Protein AF-0000000065975936 (afdb_homodimer)

Sequence (216 aa):
DVQMIQSPSSLSASLGDIVTMTCQASQGTSINLNWFQQKPGKAPKLLIYGASILEDGVPSRFSGSRYGTDFTLTISSLEDEDMATYFCLQHSYLPYTFGGGTKLEIKRDVQMIQSPSSLSASLGDIVTMTCQASQGTSINLNWFQQKPGKAPKLLIYGASILEDGVPSRFSGSRYGTDFTLTISSLEDEDMATYFCLQHSYLPYTFGGGTKLEIKR

InterPro domains:
  IPR003599 Immunoglobulin domain subtype [SM00409] (8-107)
  IPR007110 Immunoglobulin-like domain [PS50835] (1-88)
  IPR013106 Immunoglobulin V-set domain [PF07686] (6-106)
  IPR013106 Immunoglobulin V-set domain [SM00406] (18-90)
  IPR013783 Immunoglobulin-like fold [G3DSA:2.60.40.10] (1-108)
  IPR036179 Immunoglobulin-like domain superfamily [SSF48726] (2-106)
  IPR050150 Immunoglobulin Variable Light Chain [PTHR23267] (2-91)

Structure (mmCIF, N/CA/C/O backbone):
data_AF-0000000065975936-model_v1
#
loop_
_entity.id
_entity.type
_entity.pdbx_description
1 polymer 'Immunoglobulin kappa variable 11-125'
#
loop_
_atom_site.group_PDB
_atom_site.id
_atom_site.type_symbol
_atom_site.label_atom_id
_atom_site.label_alt_id
_atom_site.label_comp_id
_atom_site.label_asym_id
_atom_site.label_entity_id
_atom_site.label_seq_id
_atom_site.pdbx_PDB_ins_code
_atom_site.Cartn_x
_atom_site.Cartn_y
_atom_site.Cartn_z
_atom_site.occupancy
_atom_site.B_iso_or_equiv
_atom_site.auth_seq_id
_atom_site.auth_comp_id
_atom_site.auth_asym_id
_atom_site.auth_atom_id
_atom_site.pdbx_PDB_model_num
ATOM 1 N N . ASP A 1 1 ? -17.719 5.477 -3.967 1 81.69 1 ASP A N 1
ATOM 2 C CA . ASP A 1 1 ? -16.391 4.902 -3.816 1 81.69 1 ASP A CA 1
ATOM 3 C C . ASP A 1 1 ? -16.359 3.447 -4.281 1 81.69 1 ASP A C 1
ATOM 5 O O . ASP A 1 1 ? -17.328 2.711 -4.086 1 81.69 1 ASP A O 1
ATOM 9 N N . VAL A 1 2 ? -15.414 3.115 -5.094 1 88.38 2 VAL A N 1
ATOM 10 C CA . VAL A 1 2 ? -15.242 1.712 -5.461 1 88.38 2 VAL A CA 1
ATOM 11 C C . VAL A 1 2 ? -14.805 0.91 -4.234 1 88.38 2 VAL A C 1
ATOM 13 O O . VAL A 1 2 ? -13.891 1.316 -3.514 1 88.38 2 VAL A O 1
ATOM 16 N N . GLN A 1 3 ? -15.5 -0.123 -3.984 1 92.88 3 GLN A N 1
ATOM 17 C CA . GLN A 1 3 ? -15.109 -1.036 -2.914 1 92.88 3 GLN A CA 1
ATOM 18 C C . GLN A 1 3 ? -14.359 -2.244 -3.467 1 92.88 3 GLN A C 1
ATOM 20 O O . GLN A 1 3 ? -14.719 -2.777 -4.52 1 92.88 3 GLN A O 1
ATOM 25 N N . MET A 1 4 ? -13.32 -2.564 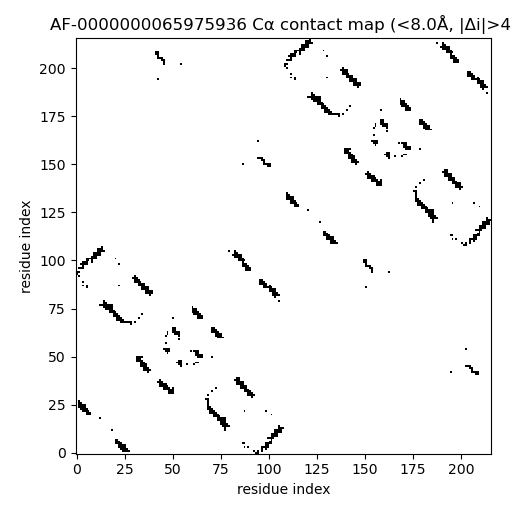-2.803 1 95.75 4 MET A N 1
ATOM 26 C CA . MET A 1 4 ? -12.539 -3.74 -3.166 1 95.75 4 MET A CA 1
ATOM 27 C C . MET A 1 4 ? -12.609 -4.805 -2.076 1 95.75 4 MET A C 1
ATOM 29 O O . MET A 1 4 ? -12.133 -4.594 -0.961 1 95.75 4 MET A O 1
ATOM 33 N N . ILE A 1 5 ? -13.188 -5.965 -2.391 1 97.25 5 ILE A N 1
ATOM 34 C CA . ILE A 1 5 ? -13.328 -7.031 -1.403 1 97.25 5 ILE A CA 1
ATOM 35 C C . ILE A 1 5 ? -12.336 -8.148 -1.709 1 97.25 5 ILE A C 1
ATOM 37 O O . ILE A 1 5 ? -12.422 -8.797 -2.758 1 97.25 5 ILE A O 1
ATOM 41 N N . GLN A 1 6 ? -11.445 -8.328 -0.787 1 98.25 6 GLN A N 1
ATOM 42 C CA . GLN A 1 6 ? -10.453 -9.383 -0.948 1 98.25 6 GLN A CA 1
ATOM 43 C C . GLN A 1 6 ? -10.836 -10.625 -0.149 1 98.25 6 GLN A C 1
ATOM 45 O O . GLN A 1 6 ? -11.305 -10.523 0.985 1 98.25 6 GLN A O 1
ATOM 50 N N . SER A 1 7 ? -10.539 -11.828 -0.786 1 98.25 7 SER A N 1
ATOM 51 C CA . SER A 1 7 ? -10.859 -13.094 -0.141 1 98.25 7 SER A CA 1
ATOM 52 C C . SER A 1 7 ? -9.852 -14.172 -0.511 1 98.25 7 SER A C 1
ATOM 54 O O . SER A 1 7 ? -9.375 -14.219 -1.646 1 98.25 7 SER A O 1
ATOM 56 N N . PRO A 1 8 ? -9.586 -15.055 0.49 1 98.5 8 PRO A N 1
ATOM 57 C CA . PRO A 1 8 ? -9.945 -14.914 1.902 1 98.5 8 PRO A CA 1
ATOM 58 C C . PRO A 1 8 ? -9.117 -13.859 2.625 1 98.5 8 PRO A C 1
ATOM 60 O O . PRO A 1 8 ? -8.195 -13.289 2.041 1 98.5 8 PRO A O 1
ATOM 63 N N . SER A 1 9 ? -9.5 -13.5 3.82 1 98.25 9 SER A N 1
ATOM 64 C CA . SER A 1 9 ? -8.719 -12.547 4.602 1 98.25 9 SER A CA 1
ATOM 65 C C . SER A 1 9 ? -7.414 -13.172 5.082 1 98.25 9 SER A C 1
ATOM 67 O O . SER A 1 9 ? -6.441 -12.461 5.348 1 98.25 9 SER A O 1
ATOM 69 N N . SER A 1 10 ? -7.461 -14.484 5.273 1 98.12 10 SER A N 1
ATOM 70 C CA . SER A 1 10 ? -6.27 -15.234 5.66 1 98.12 10 SER A CA 1
ATOM 71 C C . SER A 1 10 ? -6.293 -16.641 5.082 1 98.12 10 SER A C 1
ATOM 73 O O . SER A 1 10 ? -7.363 -17.219 4.871 1 98.12 10 SER A O 1
ATOM 75 N N . LEU A 1 11 ? -5.121 -17.125 4.785 1 97.19 11 LEU A N 1
ATOM 76 C CA . LEU A 1 11 ? -4.996 -18.484 4.238 1 97.19 11 LEU A CA 1
ATOM 77 C C . LEU A 1 11 ? -3.703 -19.141 4.703 1 97.19 11 LEU A C 1
ATOM 79 O O . LEU A 1 11 ? -2.691 -18.469 4.898 1 97.19 11 LEU A O 1
ATOM 83 N N . SER A 1 12 ? -3.721 -20.359 5.008 1 97.81 12 SER A N 1
ATOM 84 C CA . SER A 1 12 ? -2.572 -21.203 5.332 1 97.81 12 SER A CA 1
ATOM 85 C C . SER A 1 12 ? -2.402 -22.328 4.309 1 97.81 12 SER A C 1
ATOM 87 O O . SER A 1 12 ? -3.377 -22.984 3.928 1 97.81 12 SER A O 1
ATOM 89 N N . ALA A 1 13 ? -1.242 -22.5 3.779 1 98.12 13 ALA A N 1
ATOM 90 C CA . ALA A 1 13 ? -0.965 -23.5 2.756 1 98.12 13 ALA A CA 1
ATOM 91 C C . ALA A 1 13 ? 0.413 -24.125 2.961 1 98.12 13 ALA A C 1
ATOM 93 O O . ALA A 1 13 ? 1.249 -23.578 3.682 1 98.12 13 ALA A O 1
ATOM 94 N N . SER A 1 14 ? 0.668 -25.25 2.326 1 98.19 14 SER A N 1
ATOM 95 C CA . SER A 1 14 ? 1.947 -25.953 2.418 1 98.19 14 SER A CA 1
ATOM 96 C C . SER A 1 14 ? 2.875 -25.562 1.271 1 98.19 14 SER A C 1
ATOM 98 O O . SER A 1 14 ? 2.412 -25.156 0.2 1 98.19 14 SER A O 1
ATOM 100 N N . LEU A 1 15 ? 4.16 -25.703 1.57 1 97.75 15 LEU A N 1
ATOM 101 C CA . LEU A 1 15 ? 5.137 -25.438 0.521 1 97.75 15 LEU A CA 1
ATOM 102 C C . LEU A 1 15 ? 4.848 -26.281 -0.719 1 97.75 15 LEU A C 1
ATOM 104 O O . LEU A 1 15 ? 4.512 -27.469 -0.61 1 97.75 15 LEU A O 1
ATOM 108 N N . GLY A 1 16 ? 4.898 -25.641 -1.848 1 98.25 16 GLY A N 1
ATOM 109 C CA . GLY A 1 16 ? 4.664 -26.328 -3.104 1 98.25 16 GLY A CA 1
ATOM 110 C C . GLY A 1 16 ? 3.221 -26.266 -3.564 1 98.25 16 GLY A C 1
ATOM 111 O O . GLY A 1 16 ? 2.918 -26.562 -4.723 1 98.25 16 GLY A O 1
ATOM 112 N N . ASP A 1 17 ? 2.352 -25.812 -2.717 1 98.44 17 ASP A N 1
ATOM 113 C CA . ASP A 1 17 ? 0.933 -25.719 -3.049 1 98.44 17 ASP A CA 1
ATOM 114 C C . ASP A 1 17 ? 0.67 -24.578 -4.023 1 98.44 17 ASP A C 1
ATOM 116 O O . ASP A 1 17 ? 1.458 -23.625 -4.102 1 98.44 17 ASP A O 1
ATOM 120 N N . ILE A 1 18 ? -0.385 -24.688 -4.785 1 98.62 18 ILE A N 1
ATOM 121 C CA . ILE A 1 18 ? -0.939 -23.562 -5.531 1 98.62 18 ILE A CA 1
ATOM 122 C C . ILE A 1 18 ? -1.857 -22.75 -4.625 1 98.62 18 ILE A C 1
ATOM 124 O O . ILE A 1 18 ? -2.76 -23.297 -3.99 1 98.62 18 ILE A O 1
ATOM 128 N N . VAL A 1 19 ? -1.598 -21.531 -4.555 1 98.56 19 VAL A N 1
ATOM 129 C CA . VAL A 1 19 ? -2.383 -20.625 -3.715 1 98.56 19 VAL A CA 1
ATOM 130 C C . VAL A 1 19 ? -3.061 -19.562 -4.582 1 98.56 19 VAL A C 1
ATOM 132 O O . VAL A 1 19 ? -2.441 -19.016 -5.496 1 98.56 19 VAL A O 1
ATOM 135 N N . THR A 1 20 ? -4.336 -19.328 -4.363 1 98.75 20 THR A N 1
ATOM 136 C CA . THR A 1 20 ? -5.078 -18.297 -5.082 1 98.75 20 THR A CA 1
ATOM 137 C C . THR A 1 20 ? -5.789 -17.359 -4.109 1 98.75 20 THR A C 1
ATOM 139 O O . THR A 1 20 ? -6.203 -17.781 -3.027 1 98.75 20 THR A O 1
ATOM 142 N N . MET A 1 21 ? -5.895 -16.156 -4.426 1 98.75 21 MET A N 1
ATOM 143 C CA . MET A 1 21 ? -6.688 -15.141 -3.727 1 98.75 21 MET A CA 1
ATOM 144 C C . MET A 1 21 ? -7.344 -14.18 -4.719 1 98.75 21 MET A C 1
ATOM 146 O O . MET A 1 21 ? -6.84 -13.992 -5.828 1 98.75 21 MET A O 1
ATOM 150 N N . THR A 1 22 ? -8.422 -13.617 -4.332 1 98.19 22 THR A N 1
ATOM 151 C CA . THR A 1 22 ? -9.203 -12.828 -5.273 1 98.19 22 THR A CA 1
ATOM 152 C C . THR A 1 22 ? -9.492 -11.445 -4.711 1 98.19 22 THR A C 1
ATOM 154 O O . THR A 1 22 ? -9.422 -11.234 -3.5 1 98.19 22 THR A O 1
ATOM 157 N N . CYS A 1 23 ? -9.711 -10.5 -5.5 1 97.69 23 CYS A N 1
ATOM 158 C CA . CYS A 1 23 ? -10.172 -9.141 -5.246 1 97.69 23 CYS A CA 1
ATOM 159 C C . CYS A 1 23 ? -11.336 -8.781 -6.156 1 97.69 23 CYS A C 1
ATOM 161 O O . CYS A 1 23 ? -11.219 -8.859 -7.383 1 97.69 23 CYS A O 1
ATOM 163 N N . GLN A 1 24 ? -12.492 -8.438 -5.625 1 95.81 24 GLN A N 1
ATOM 164 C CA . GLN A 1 24 ? -13.688 -8.094 -6.383 1 95.81 24 GLN A CA 1
ATOM 165 C C . GLN A 1 24 ? -14.016 -6.609 -6.234 1 95.81 24 GLN A C 1
ATOM 167 O O . GLN A 1 24 ? -14.102 -6.094 -5.117 1 95.81 24 GLN A O 1
ATOM 172 N N . ALA A 1 25 ? -14.117 -6 -7.281 1 94.38 25 ALA A N 1
ATOM 173 C CA . ALA A 1 25 ? -14.516 -4.594 -7.273 1 94.38 25 ALA A CA 1
ATOM 174 C C . ALA A 1 25 ? -16.031 -4.457 -7.289 1 94.38 25 ALA A C 1
ATOM 176 O O . ALA A 1 25 ? -16.734 -5.223 -7.965 1 94.38 25 ALA A O 1
ATOM 177 N N . SER A 1 26 ? -16.578 -3.463 -6.57 1 91.94 26 SER A N 1
ATOM 178 C CA . SER A 1 26 ? -18.016 -3.242 -6.516 1 91.94 26 SER A CA 1
ATOM 179 C C . SER A 1 26 ? -18.547 -2.732 -7.848 1 91.94 26 SER A C 1
ATOM 181 O O . SER A 1 26 ? -19.734 -2.861 -8.141 1 91.94 26 SER A O 1
ATOM 183 N N . GLN A 1 27 ? -17.766 -2.061 -8.523 1 81.38 27 GLN A N 1
ATOM 184 C CA . GLN A 1 27 ? -18.156 -1.563 -9.844 1 81.38 27 GLN A CA 1
ATOM 185 C C . GLN A 1 27 ? -16.938 -1.341 -10.734 1 81.38 27 GLN A C 1
ATOM 187 O O . GLN A 1 27 ? -15.797 -1.408 -10.273 1 81.38 27 GLN A O 1
ATOM 192 N N . GLY A 1 28 ? -17.266 -1.158 -11.953 1 65.06 28 GLY A N 1
ATOM 193 C CA . GLY A 1 28 ? -16.266 -0.658 -12.891 1 65.06 28 GLY A CA 1
ATOM 194 C C . GLY A 1 28 ? -15.57 -1.76 -13.664 1 65.06 28 GLY A C 1
ATOM 195 O O . GLY A 1 28 ? -14.836 -2.561 -13.086 1 65.06 28 GLY A O 1
ATOM 196 N N . THR A 1 29 ? -15.836 -1.952 -14.969 1 62.53 29 THR A N 1
ATOM 197 C CA . THR A 1 29 ? -15.195 -2.904 -15.867 1 62.53 29 THR A CA 1
ATOM 198 C C . THR A 1 29 ? -13.828 -2.396 -16.312 1 62.53 29 THR A C 1
ATOM 200 O O . THR A 1 29 ? -13.047 -3.137 -16.906 1 62.53 29 THR A O 1
ATOM 203 N N . SER A 1 30 ? -13.516 -1.21 -15.945 1 73.81 30 SER A N 1
ATOM 204 C CA . SER A 1 30 ? -12.273 -0.676 -16.5 1 73.81 30 SER A CA 1
ATOM 205 C C . SER A 1 30 ? -11.227 -0.461 -15.422 1 73.81 30 SER A C 1
ATOM 207 O O . SER A 1 30 ? -10.297 0.336 -15.594 1 73.81 30 SER A O 1
ATOM 209 N N . ILE A 1 31 ? -11.336 -1.187 -14.492 1 79.12 31 ILE A N 1
ATOM 210 C CA . ILE A 1 31 ? -10.422 -0.986 -13.367 1 79.12 31 ILE A CA 1
ATOM 211 C C . ILE A 1 31 ? -9.07 -1.609 -13.688 1 79.12 31 ILE A C 1
ATOM 213 O O . ILE A 1 31 ? -9 -2.738 -14.18 1 79.12 31 ILE A O 1
ATOM 217 N N . ASN A 1 32 ? -8.102 -0.68 -13.531 1 85.69 32 ASN A N 1
ATOM 218 C CA . ASN A 1 32 ? -6.727 -1.155 -13.461 1 85.69 32 ASN A CA 1
ATOM 219 C C . ASN A 1 32 ? -6.344 -1.55 -12.039 1 85.69 32 ASN A C 1
ATOM 221 O O . ASN A 1 32 ? -6.691 -0.857 -11.078 1 85.69 32 ASN A O 1
ATOM 225 N N . LEU A 1 33 ? -5.812 -2.801 -11.992 1 94.19 33 LEU A N 1
ATOM 226 C CA . LEU A 1 33 ? -5.535 -3.311 -10.648 1 94.19 33 LEU A CA 1
ATOM 227 C C . LEU A 1 33 ? -4.082 -3.754 -10.523 1 94.19 33 LEU A C 1
ATOM 229 O O . LEU A 1 33 ? -3.533 -4.363 -11.445 1 94.19 33 LEU A O 1
ATOM 233 N N . ASN A 1 34 ? -3.484 -3.441 -9.414 1 97.75 34 ASN A N 1
ATOM 234 C CA . ASN A 1 34 ? -2.152 -3.9 -9.039 1 97.75 34 ASN A CA 1
ATOM 235 C C . ASN A 1 34 ? -2.195 -4.809 -7.812 1 97.75 34 ASN A C 1
ATOM 237 O O . ASN A 1 34 ? -3.033 -4.625 -6.926 1 97.75 34 ASN A O 1
ATOM 241 N N . TRP A 1 35 ? -1.359 -5.801 -7.824 1 98.88 35 TRP A N 1
ATOM 242 C CA . TRP A 1 35 ? -1.135 -6.621 -6.641 1 98.88 35 TRP A CA 1
ATOM 243 C C . TRP A 1 35 ? 0.195 -6.27 -5.98 1 98.88 35 TRP A C 1
ATOM 245 O O . TRP A 1 35 ? 1.214 -6.129 -6.66 1 98.88 35 TRP A O 1
ATOM 255 N N . PHE A 1 36 ? 0.193 -6.105 -4.672 1 98.88 36 PHE A N 1
ATOM 256 C CA . PHE A 1 36 ? 1.373 -5.824 -3.865 1 98.88 36 PHE A CA 1
ATOM 257 C C . PHE A 1 36 ? 1.575 -6.902 -2.807 1 98.88 36 PHE A C 1
ATOM 259 O O . PHE A 1 36 ? 0.607 -7.488 -2.32 1 98.88 36 PHE A O 1
ATOM 266 N N . GLN A 1 37 ? 2.766 -7.164 -2.52 1 98.94 37 GLN A N 1
ATOM 267 C CA . GLN A 1 37 ? 3.188 -8.016 -1.415 1 98.94 37 GLN A CA 1
ATOM 268 C C . GLN A 1 37 ? 3.805 -7.199 -0.287 1 98.94 37 GLN A C 1
ATOM 270 O O . GLN A 1 37 ? 4.695 -6.379 -0.523 1 98.94 37 GLN A O 1
ATOM 275 N N . GLN A 1 38 ? 3.301 -7.355 0.91 1 98.81 38 GLN A N 1
ATOM 276 C CA . GLN A 1 38 ? 3.871 -6.633 2.043 1 98.81 38 GLN A CA 1
ATOM 277 C C . GLN A 1 38 ? 4.32 -7.598 3.139 1 98.81 38 GLN A C 1
ATOM 279 O O . GLN A 1 38 ? 3.488 -8.25 3.775 1 98.81 38 GLN A O 1
ATOM 284 N N . LYS A 1 39 ? 5.562 -7.684 3.328 1 97.88 39 LYS A N 1
ATOM 285 C CA . LYS A 1 39 ? 6.117 -8.445 4.445 1 97.88 39 LYS A CA 1
ATOM 286 C C . LYS A 1 39 ? 6.086 -7.625 5.734 1 97.88 39 LYS A C 1
ATOM 288 O O . LYS A 1 39 ? 6.066 -6.395 5.691 1 97.88 39 LYS A O 1
ATOM 293 N N . PRO A 1 40 ? 6.02 -8.344 6.875 1 95.12 40 PRO A N 1
ATOM 294 C CA . PRO A 1 40 ? 5.945 -7.617 8.148 1 95.12 40 PRO A CA 1
ATOM 295 C C . PRO A 1 40 ? 7.043 -6.562 8.289 1 95.12 40 PRO A C 1
ATOM 297 O O . PRO A 1 40 ? 8.227 -6.871 8.117 1 95.12 40 PRO A O 1
ATOM 300 N N . GLY A 1 41 ? 6.566 -5.301 8.539 1 93.12 41 GLY A N 1
ATOM 301 C CA . GLY A 1 41 ? 7.508 -4.23 8.82 1 93.12 41 GLY A CA 1
ATOM 302 C C . GLY A 1 41 ? 8.125 -3.635 7.566 1 93.12 41 GLY A C 1
ATOM 303 O O . GLY A 1 41 ? 9.055 -2.824 7.652 1 93.12 41 GLY A O 1
ATOM 304 N N . LYS A 1 42 ? 7.699 -4.035 6.406 1 97.06 42 LYS A N 1
ATOM 305 C CA . LYS A 1 42 ? 8.266 -3.568 5.148 1 97.06 42 LYS A CA 1
ATOM 306 C C . LYS A 1 42 ? 7.223 -2.842 4.309 1 97.06 42 LYS A C 1
ATOM 308 O O . LYS A 1 42 ? 6.02 -2.971 4.555 1 97.06 42 LYS A O 1
ATOM 313 N N . ALA A 1 43 ? 7.703 -2.061 3.445 1 97.88 43 ALA A N 1
ATOM 314 C CA . ALA A 1 43 ? 6.816 -1.419 2.482 1 97.88 43 ALA A CA 1
ATOM 315 C C . ALA A 1 43 ? 6.254 -2.436 1.491 1 97.88 43 ALA A C 1
ATOM 317 O O . ALA A 1 43 ? 6.887 -3.459 1.219 1 97.88 43 ALA A 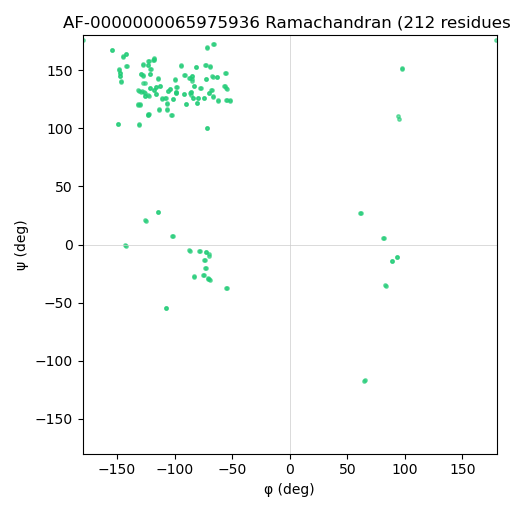O 1
ATOM 318 N N . PRO A 1 44 ? 5.086 -2.178 0.937 1 98.5 44 PRO A N 1
ATOM 319 C CA . PRO A 1 44 ? 4.57 -3.057 -0.115 1 98.5 44 PRO A CA 1
ATOM 320 C C . PRO A 1 44 ? 5.449 -3.061 -1.364 1 98.5 44 PRO A C 1
ATOM 322 O O . PRO A 1 44 ? 6.004 -2.023 -1.737 1 98.5 44 PRO A O 1
ATOM 325 N N . LYS A 1 45 ? 5.539 -4.215 -1.985 1 98.31 45 LYS A N 1
ATOM 326 C CA . LYS A 1 45 ? 6.266 -4.398 -3.238 1 98.31 45 LYS A CA 1
ATOM 327 C C . LYS A 1 45 ? 5.324 -4.812 -4.363 1 98.31 45 LYS A C 1
ATOM 329 O O . LYS A 1 45 ? 4.496 -5.707 -4.188 1 98.31 45 LYS A O 1
ATOM 334 N N . LEU A 1 46 ? 5.527 -4.172 -5.516 1 98.56 46 LEU A N 1
ATOM 335 C CA . LEU A 1 46 ? 4.672 -4.465 -6.66 1 98.56 46 LEU A CA 1
ATOM 336 C C . LEU A 1 46 ? 4.957 -5.859 -7.207 1 98.56 46 LEU A C 1
ATOM 338 O O . LEU A 1 46 ? 6.117 -6.211 -7.449 1 98.56 46 LEU A O 1
ATOM 342 N N . LEU A 1 47 ? 3.896 -6.68 -7.414 1 98.81 47 LEU A N 1
ATOM 343 C CA . LEU A 1 47 ? 4.02 -8 -8.031 1 98.81 47 LEU A CA 1
ATOM 344 C C . LEU A 1 47 ? 3.449 -7.992 -9.445 1 98.81 47 LEU A C 1
ATOM 346 O O . LEU A 1 47 ? 4.125 -8.398 -10.391 1 98.81 47 LEU A O 1
ATOM 350 N N . ILE A 1 48 ? 2.188 -7.559 -9.578 1 98.62 48 ILE A N 1
ATOM 351 C CA . ILE A 1 48 ? 1.397 -7.574 -10.805 1 98.62 48 ILE A CA 1
ATOM 352 C C . ILE A 1 48 ? 0.799 -6.191 -11.055 1 98.62 48 ILE A C 1
ATOM 354 O O . ILE A 1 48 ? 0.274 -5.562 -10.133 1 98.62 48 ILE A O 1
ATOM 358 N N . TYR A 1 49 ? 0.9 -5.641 -12.195 1 97.44 49 TYR A N 1
ATOM 359 C CA . TYR A 1 49 ? 0.21 -4.41 -12.57 1 97.44 49 TYR A CA 1
ATOM 360 C C . TYR A 1 49 ? -0.666 -4.629 -13.797 1 97.44 49 TYR A C 1
ATOM 362 O O . TYR A 1 49 ? -0.513 -5.629 -14.508 1 97.44 49 TYR A O 1
ATOM 370 N N . GLY A 1 50 ? -1.639 -3.766 -13.938 1 95.31 50 GLY A N 1
ATOM 371 C CA . GLY A 1 50 ? -2.545 -3.932 -15.062 1 95.31 50 GLY A CA 1
ATOM 372 C C . GLY A 1 50 ? -3.301 -5.246 -15.031 1 95.31 50 GLY A C 1
ATOM 373 O O . GLY A 1 50 ? -3.494 -5.883 -16.062 1 95.31 50 GLY A O 1
ATOM 374 N N . ALA A 1 51 ? -3.504 -5.766 -13.914 1 95.06 51 ALA A N 1
ATOM 375 C CA . ALA A 1 51 ? -4.297 -6.965 -13.648 1 95.06 51 ALA A CA 1
ATOM 376 C C . ALA A 1 51 ? -3.477 -8.227 -13.891 1 95.06 51 ALA A C 1
ATOM 378 O O . ALA A 1 51 ? -3.598 -9.203 -13.148 1 95.06 51 ALA A O 1
ATOM 379 N N . SER A 1 52 ? -2.594 -8.141 -14.906 1 97.31 52 SER A N 1
ATOM 380 C CA . SER A 1 52 ? -2.059 -9.445 -15.266 1 97.31 52 SER A CA 1
ATOM 381 C C . SER A 1 52 ? -0.584 -9.352 -15.648 1 97.31 52 SER A C 1
ATOM 383 O O . SER A 1 52 ? 0.037 -10.359 -15.984 1 97.31 52 SER A O 1
ATOM 385 N N . ILE A 1 53 ? 0.005 -8.234 -15.633 1 98.12 53 ILE A N 1
ATOM 386 C CA . ILE A 1 53 ? 1.384 -8.086 -16.078 1 98.12 53 ILE A CA 1
ATOM 387 C C . ILE A 1 53 ? 2.338 -8.289 -14.906 1 98.12 53 ILE A C 1
ATOM 389 O O . ILE A 1 53 ? 2.271 -7.551 -13.922 1 98.12 53 ILE A O 1
ATOM 393 N N . LEU A 1 54 ? 3.188 -9.25 -15.055 1 98.69 54 LEU A N 1
ATOM 394 C CA . LEU A 1 54 ? 4.172 -9.555 -14.016 1 98.69 54 LEU A CA 1
ATOM 395 C C . LEU A 1 54 ? 5.281 -8.508 -13.992 1 98.69 54 LEU A C 1
ATOM 397 O O . LEU A 1 54 ? 5.898 -8.227 -15.023 1 98.69 54 LEU A O 1
ATOM 401 N N . GLU A 1 55 ? 5.52 -7.918 -12.82 1 98.25 55 GLU A N 1
ATOM 402 C CA . GLU A 1 55 ? 6.582 -6.926 -12.688 1 98.25 55 GLU A CA 1
ATOM 403 C C . GLU A 1 55 ? 7.957 -7.566 -12.859 1 98.25 55 GLU A C 1
ATOM 405 O O . GLU A 1 55 ? 8.18 -8.695 -12.406 1 98.25 55 GLU A O 1
ATOM 410 N N . ASP A 1 56 ? 8.875 -6.836 -13.461 1 97.5 56 ASP A N 1
ATOM 411 C CA . ASP A 1 56 ? 10.227 -7.348 -13.664 1 97.5 56 ASP A CA 1
ATOM 412 C C . ASP A 1 56 ? 10.867 -7.746 -12.336 1 97.5 56 ASP A C 1
ATOM 414 O O . ASP A 1 56 ? 10.766 -7.02 -11.344 1 97.5 56 ASP A O 1
ATOM 418 N N . GLY A 1 57 ? 11.523 -8.898 -12.359 1 97.25 57 GLY A N 1
ATOM 419 C CA . GLY A 1 57 ? 12.242 -9.367 -11.188 1 97.25 57 GLY A CA 1
ATOM 420 C C . GLY A 1 57 ? 11.391 -10.203 -10.25 1 97.25 57 GLY A C 1
ATOM 421 O O . GLY A 1 57 ? 11.906 -10.867 -9.352 1 97.25 57 GLY A O 1
ATOM 422 N N . VAL A 1 58 ? 10.094 -10.195 -10.406 1 98.56 58 VAL A N 1
ATOM 423 C CA . VAL A 1 58 ? 9.195 -11.031 -9.617 1 98.56 58 VAL A CA 1
ATOM 424 C C . VAL A 1 58 ? 9.227 -12.461 -10.148 1 98.56 58 VAL A C 1
ATOM 426 O O . VAL A 1 58 ? 9.195 -12.68 -11.359 1 98.56 58 VAL A O 1
ATOM 429 N N . PRO A 1 59 ? 9.312 -13.398 -9.227 1 98.75 59 PRO A N 1
ATOM 430 C CA . PRO A 1 59 ? 9.367 -14.781 -9.688 1 98.75 59 PRO A CA 1
ATOM 431 C C . PRO A 1 59 ? 8.18 -15.148 -10.578 1 98.75 59 PRO A C 1
ATOM 433 O O . PRO A 1 59 ? 7.055 -14.695 -10.336 1 98.75 59 PRO A O 1
ATOM 436 N N . SER A 1 60 ? 8.398 -16.062 -11.562 1 98.56 60 SER A N 1
ATOM 437 C CA . SER A 1 60 ? 7.41 -16.438 -12.562 1 98.56 60 SER A CA 1
ATOM 438 C C . SER A 1 60 ? 6.277 -17.25 -11.945 1 98.56 60 SER A C 1
ATOM 440 O O . SER A 1 60 ? 5.246 -17.469 -12.578 1 98.56 60 SER A O 1
ATOM 442 N N . ARG A 1 61 ? 6.438 -17.641 -10.727 1 98.69 61 ARG A N 1
ATOM 443 C CA . ARG A 1 61 ? 5.363 -18.406 -10.094 1 98.69 61 ARG A CA 1
ATOM 444 C C . ARG A 1 61 ? 4.176 -17.5 -9.766 1 98.69 61 ARG A C 1
ATOM 446 O O . ARG A 1 61 ? 3.078 -17.984 -9.484 1 98.69 61 ARG A O 1
ATOM 453 N N . PHE A 1 62 ? 4.375 -16.234 -9.695 1 98.94 62 PHE A N 1
ATOM 454 C CA . PHE A 1 62 ? 3.273 -15.305 -9.5 1 98.94 62 PHE A CA 1
ATOM 455 C C . PHE A 1 62 ? 2.59 -14.984 -10.828 1 98.94 62 PHE A C 1
ATOM 457 O O . PHE A 1 62 ? 3.26 -14.75 -11.836 1 98.94 62 PHE A O 1
ATOM 464 N N . SER A 1 63 ? 1.259 -14.969 -10.82 1 98.94 63 SER A N 1
ATOM 465 C CA . SER A 1 63 ? 0.488 -14.539 -11.992 1 98.94 63 SER A CA 1
ATOM 466 C C . SER A 1 63 ? -0.819 -13.875 -11.57 1 98.94 63 SER A C 1
ATOM 468 O O . SER A 1 63 ? -1.336 -14.133 -10.484 1 98.94 63 SER A O 1
ATOM 470 N N . GLY A 1 64 ? -1.331 -12.953 -12.359 1 98.44 64 GLY A N 1
ATOM 471 C CA . GLY A 1 64 ? -2.611 -12.289 -12.164 1 98.44 64 GLY A CA 1
ATOM 472 C C . GLY A 1 64 ? -3.564 -12.477 -13.328 1 98.44 64 GLY A C 1
ATOM 473 O O . GLY A 1 64 ? -3.133 -12.672 -14.469 1 98.44 64 GLY A O 1
ATOM 474 N N . SER A 1 65 ? -4.82 -12.461 -13.031 1 97.38 65 SER A N 1
ATOM 475 C CA . SER A 1 65 ? -5.844 -12.523 -14.07 1 97.38 65 SER A CA 1
ATOM 476 C C . SER A 1 65 ? -7.059 -11.68 -13.695 1 97.38 65 SER A C 1
ATOM 478 O O . SER A 1 65 ? -7.195 -11.25 -12.555 1 97.38 65 SER A O 1
ATOM 480 N N . ARG A 1 66 ? -7.867 -11.375 -14.75 1 94.38 66 ARG A N 1
ATOM 481 C CA . ARG A 1 66 ? -9.117 -10.641 -14.57 1 94.38 66 ARG A CA 1
ATOM 482 C C . ARG A 1 66 ? -10.266 -11.336 -15.289 1 94.38 66 ARG A C 1
ATOM 484 O O . ARG A 1 66 ? -10.109 -11.781 -16.422 1 94.38 66 ARG A O 1
ATOM 491 N N . TYR A 1 67 ? -11.352 -11.5 -14.625 1 93.56 67 TYR A N 1
ATOM 492 C CA . TYR A 1 67 ? -12.633 -11.875 -15.195 1 93.56 67 TYR A CA 1
ATOM 493 C C . TYR A 1 67 ? -13.742 -10.961 -14.695 1 93.56 67 TYR A C 1
ATOM 495 O O . TYR A 1 67 ? -14.188 -11.086 -13.547 1 93.56 67 TYR A O 1
ATOM 503 N N . GLY A 1 68 ? -14.164 -10.008 -15.602 1 90.44 68 GLY A N 1
ATOM 504 C CA . GLY A 1 68 ? -15.109 -9.008 -15.141 1 90.44 68 GLY A CA 1
ATOM 505 C C . GLY A 1 68 ? -14.539 -8.094 -14.07 1 90.44 68 GLY A C 1
ATOM 506 O O . GLY A 1 68 ? -13.547 -7.402 -14.297 1 90.44 68 GLY A O 1
ATOM 507 N N . THR A 1 69 ? -15.219 -8.219 -12.891 1 92.62 69 THR A N 1
ATOM 508 C CA . THR A 1 69 ? -14.781 -7.375 -11.781 1 92.62 69 THR A CA 1
ATOM 509 C C . THR A 1 69 ? -13.938 -8.18 -10.797 1 92.62 69 THR A C 1
ATOM 511 O O . THR A 1 69 ? -13.609 -7.688 -9.711 1 92.62 69 THR A O 1
ATOM 514 N N . ASP A 1 70 ? -13.625 -9.453 -11.211 1 94.12 70 ASP A N 1
ATOM 515 C CA . ASP A 1 70 ? -12.852 -10.328 -10.336 1 94.12 70 ASP A CA 1
ATOM 516 C C . ASP A 1 70 ? -11.391 -10.383 -10.766 1 94.12 70 ASP A C 1
ATOM 518 O O . ASP A 1 70 ? -11.086 -10.703 -11.922 1 94.12 70 ASP A O 1
ATOM 522 N N . PHE A 1 71 ? -10.586 -10.094 -9.891 1 96.88 71 PHE A N 1
ATOM 523 C CA . PHE A 1 71 ? -9.148 -10.195 -10.094 1 96.88 71 PHE A CA 1
ATOM 524 C C . PHE A 1 71 ? -8.555 -11.305 -9.227 1 96.88 71 PHE A C 1
ATOM 526 O O . PHE A 1 71 ? -8.93 -11.461 -8.062 1 96.88 71 PHE A O 1
ATOM 533 N N . THR A 1 72 ? -7.668 -12.094 -9.844 1 98.38 72 THR A N 1
ATOM 534 C CA . THR A 1 72 ? -7.105 -13.219 -9.109 1 98.38 72 THR A CA 1
ATOM 535 C C . THR A 1 72 ? -5.578 -13.172 -9.133 1 98.38 72 THR A C 1
ATOM 537 O O . THR A 1 72 ? -4.977 -12.922 -10.18 1 98.38 72 THR A O 1
ATOM 540 N N . L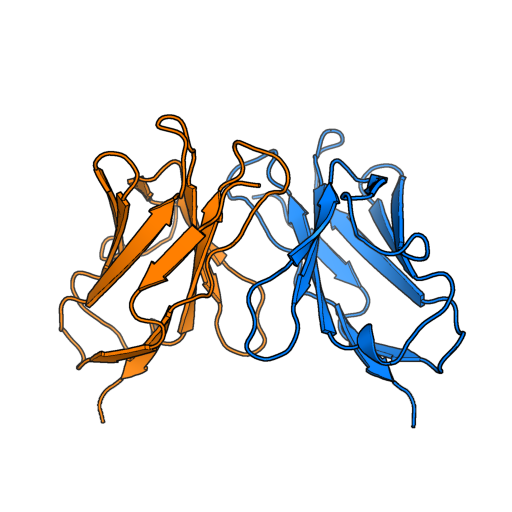EU A 1 73 ? -4.922 -13.305 -7.996 1 98.88 73 LEU A N 1
ATOM 541 C CA . LEU A 1 73 ? -3.496 -13.586 -7.867 1 98.88 73 LEU A CA 1
ATOM 542 C C . LEU A 1 73 ? -3.256 -15.07 -7.605 1 98.88 73 LEU A C 1
ATOM 544 O O . LEU A 1 73 ? -3.893 -15.656 -6.727 1 98.88 73 LEU A O 1
ATOM 548 N N . THR A 1 74 ? -2.398 -15.641 -8.336 1 98.94 74 THR A N 1
ATOM 549 C CA . THR A 1 74 ? -2.062 -17.047 -8.18 1 98.94 74 THR A CA 1
ATOM 550 C C . THR A 1 74 ? -0.568 -17.219 -7.918 1 98.94 74 THR A C 1
ATOM 552 O O . THR A 1 74 ? 0.26 -16.609 -8.594 1 98.94 74 THR A O 1
ATOM 555 N N . ILE A 1 75 ? -0.235 -17.922 -6.906 1 98.88 75 ILE A N 1
ATOM 556 C CA . ILE A 1 75 ? 1.109 -18.438 -6.684 1 98.88 75 ILE A CA 1
ATOM 557 C C . ILE A 1 75 ? 1.147 -19.922 -7.027 1 98.88 75 ILE A C 1
ATOM 559 O O . ILE A 1 75 ? 0.561 -20.75 -6.32 1 98.88 75 ILE A O 1
ATOM 563 N N . SER A 1 76 ? 1.828 -20.328 -8.086 1 98.88 76 SER A N 1
ATOM 564 C CA . SER A 1 76 ? 1.717 -21.672 -8.656 1 98.88 76 SER A CA 1
ATOM 565 C C . SER A 1 76 ? 2.443 -22.703 -7.793 1 98.88 76 SER A C 1
ATOM 567 O O . SER A 1 76 ? 2.139 -23.891 -7.852 1 98.88 76 SER A O 1
ATOM 569 N N . SER A 1 77 ? 3.453 -22.312 -7.031 1 98.69 77 SER A N 1
ATOM 570 C CA . SER A 1 77 ? 4.219 -23.141 -6.109 1 98.69 77 SER A CA 1
ATOM 571 C C . SER A 1 77 ? 4.734 -22.328 -4.926 1 98.69 77 SER A C 1
ATOM 573 O O . SER A 1 77 ? 5.75 -21.641 -5.039 1 98.69 77 SER A O 1
ATOM 575 N N . LEU A 1 78 ? 4.117 -22.469 -3.789 1 98.56 78 LEU A N 1
ATOM 576 C CA . LEU A 1 78 ? 4.379 -21.625 -2.625 1 98.56 78 LEU A CA 1
ATOM 577 C C . LEU A 1 78 ? 5.777 -21.891 -2.072 1 98.56 78 LEU A C 1
ATOM 579 O O . LEU A 1 78 ? 6.188 -23.031 -1.926 1 98.56 78 LEU A O 1
ATOM 583 N N . GLU A 1 79 ? 6.496 -20.812 -1.808 1 98.44 79 GLU A N 1
ATOM 584 C CA . GLU A 1 79 ? 7.805 -20.875 -1.158 1 98.44 79 GLU A CA 1
ATOM 585 C C . GLU A 1 79 ? 7.789 -20.141 0.18 1 98.44 79 GLU A C 1
ATOM 587 O O . GLU A 1 79 ? 6.895 -19.344 0.443 1 98.44 79 GLU A O 1
ATOM 592 N N . ASP A 1 80 ? 8.734 -20.453 1.033 1 97.31 80 ASP A N 1
ATOM 593 C CA . ASP A 1 80 ? 8.82 -19.875 2.367 1 97.31 80 ASP A CA 1
ATOM 594 C C . ASP A 1 80 ? 8.836 -18.344 2.299 1 97.31 80 ASP A C 1
ATOM 596 O O . ASP A 1 80 ? 8.227 -17.672 3.137 1 97.31 80 ASP A O 1
ATOM 600 N N . GLU A 1 81 ? 9.523 -17.781 1.27 1 97.81 81 GLU A N 1
ATOM 601 C CA . GLU A 1 81 ? 9.703 -16.328 1.165 1 97.81 81 GLU A CA 1
ATOM 602 C C . GLU A 1 81 ? 8.398 -15.648 0.765 1 97.81 81 GLU A C 1
ATOM 604 O O . GLU A 1 81 ? 8.32 -14.414 0.769 1 97.81 81 GLU A O 1
ATOM 609 N N . ASP A 1 82 ? 7.367 -16.438 0.457 1 98.44 82 ASP A N 1
ATOM 610 C CA . ASP A 1 82 ? 6.113 -15.867 -0.031 1 98.44 82 ASP A CA 1
ATOM 611 C C . ASP A 1 82 ? 5.195 -15.492 1.128 1 98.44 82 ASP A C 1
ATOM 613 O O . ASP A 1 82 ? 4.125 -14.914 0.917 1 98.44 82 ASP A O 1
ATOM 617 N N . MET A 1 83 ? 5.547 -15.789 2.416 1 98 83 MET A N 1
ATOM 618 C CA . MET A 1 83 ? 4.742 -15.367 3.559 1 98 83 MET A CA 1
ATOM 619 C C . MET A 1 83 ? 4.672 -13.844 3.637 1 98 83 MET A C 1
ATOM 621 O O . MET A 1 83 ? 5.703 -13.172 3.672 1 98 83 MET A O 1
ATOM 625 N N . ALA A 1 84 ? 3.494 -13.359 3.641 1 98.5 84 ALA A N 1
ATOM 626 C CA . ALA A 1 84 ? 3.24 -11.922 3.594 1 98.5 84 ALA A CA 1
ATOM 627 C C . ALA A 1 84 ? 1.743 -11.625 3.611 1 98.5 84 ALA A C 1
ATOM 629 O O . ALA A 1 84 ? 0.925 -12.547 3.699 1 98.5 84 ALA A O 1
ATOM 630 N N . THR A 1 85 ? 1.395 -10.398 3.658 1 98.81 85 THR A N 1
ATOM 631 C CA . THR A 1 85 ? 0.053 -9.938 3.314 1 98.81 85 THR A CA 1
ATOM 632 C C . THR A 1 85 ? 0.017 -9.398 1.889 1 98.81 85 THR A C 1
ATOM 634 O O . THR A 1 85 ? 0.926 -8.68 1.468 1 98.81 85 THR A O 1
ATOM 637 N N . TYR A 1 86 ? -0.926 -9.844 1.153 1 98.94 86 TYR A N 1
ATOM 638 C CA . TYR A 1 86 ? -1.091 -9.406 -0.228 1 98.94 86 TYR A CA 1
ATOM 639 C C . TYR A 1 86 ? -2.27 -8.445 -0.359 1 98.94 86 TYR A C 1
ATOM 641 O O . TYR A 1 86 ? -3.352 -8.711 0.171 1 98.94 86 TYR A O 1
ATOM 649 N N . PHE A 1 87 ? -2.076 -7.324 -1.03 1 98.88 87 PHE A N 1
ATOM 650 C CA . PHE A 1 87 ? -3.105 -6.309 -1.226 1 98.88 87 PHE A CA 1
ATOM 651 C C . PHE A 1 87 ? -3.355 -6.07 -2.709 1 98.88 87 PHE A C 1
ATOM 653 O O . PHE A 1 87 ? -2.414 -6.02 -3.504 1 98.88 87 PHE A O 1
ATOM 660 N N . CYS A 1 88 ? -4.57 -6 -3.111 1 98.38 88 CYS A N 1
ATOM 661 C CA . CYS A 1 88 ? -4.918 -5.43 -4.406 1 98.38 88 CYS A CA 1
ATOM 662 C C . CYS A 1 88 ? -5.203 -3.936 -4.285 1 98.38 88 CYS A C 1
ATOM 664 O O . CYS A 1 88 ? -5.621 -3.465 -3.225 1 98.38 88 CYS A O 1
ATOM 666 N N . LEU A 1 89 ? -4.875 -3.16 -5.281 1 97.25 89 LEU A N 1
ATOM 667 C CA . LEU A 1 89 ? -5.102 -1.72 -5.34 1 97.25 89 LEU A CA 1
ATOM 668 C C . LEU A 1 89 ? -5.738 -1.325 -6.668 1 97.25 89 LEU A C 1
ATOM 670 O O . LEU A 1 89 ? -5.203 -1.634 -7.734 1 97.25 89 LEU A O 1
ATOM 674 N N . GLN A 1 90 ? -6.945 -0.708 -6.645 1 95.62 90 GLN A N 1
ATOM 675 C CA . GLN A 1 90 ? -7.473 -0.042 -7.828 1 95.62 90 GLN A CA 1
ATOM 676 C C . GLN A 1 90 ? -7.082 1.433 -7.852 1 95.62 90 GLN A C 1
ATOM 678 O O . GLN A 1 90 ? -7.117 2.105 -6.82 1 95.62 90 GLN A O 1
ATOM 683 N N . HIS A 1 91 ? -6.555 1.848 -8.945 1 91.19 91 HIS A N 1
ATOM 684 C CA . HIS A 1 91 ? -6.141 3.242 -9.047 1 91.19 91 HIS A CA 1
ATOM 685 C C . HIS A 1 91 ? -6.77 3.92 -10.258 1 91.19 91 HIS A C 1
ATOM 687 O O . HIS A 1 91 ? -6.223 4.891 -10.781 1 91.19 91 HIS A O 1
ATOM 693 N N . SER A 1 92 ? -7.809 3.426 -10.773 1 90.62 92 SER A N 1
ATOM 694 C CA . SER A 1 92 ? -8.523 4.004 -11.906 1 90.62 92 SER A CA 1
ATOM 695 C C . SER A 1 92 ? -9.484 5.094 -11.453 1 90.62 92 SER A C 1
ATOM 697 O O . SER A 1 92 ? -9.789 6.016 -12.219 1 90.62 92 SER A O 1
ATOM 699 N N . TYR A 1 93 ? -9.969 4.969 -10.195 1 91.19 93 TYR A N 1
ATOM 700 C CA . TYR A 1 93 ? -10.93 5.914 -9.625 1 91.19 93 TYR A CA 1
ATOM 701 C C . TYR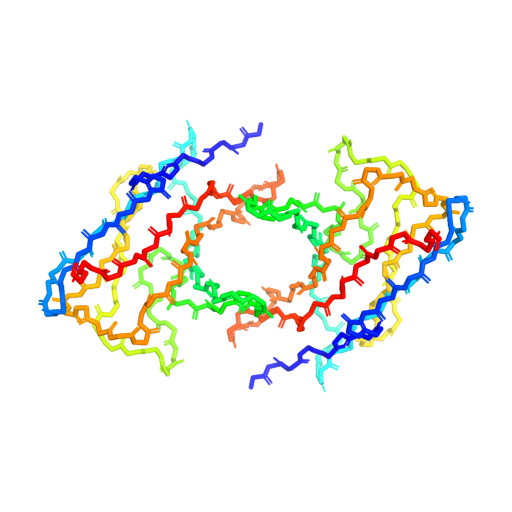 A 1 93 ? -10.453 6.414 -8.266 1 91.19 93 TYR A C 1
ATOM 703 O O . TYR A 1 93 ? -9.891 5.648 -7.477 1 91.19 93 TYR A O 1
ATOM 711 N N . LEU A 1 94 ? -10.773 7.629 -7.98 1 91.94 94 LEU A N 1
ATOM 712 C CA . LEU A 1 94 ? -10.523 8.156 -6.645 1 91.94 94 LEU A CA 1
ATOM 713 C C . LEU A 1 94 ? -11.664 7.809 -5.699 1 91.94 94 LEU A C 1
ATOM 715 O O . LEU A 1 94 ? -12.836 7.812 -6.098 1 91.94 94 LEU A O 1
ATOM 719 N N . PRO A 1 95 ? -11.438 7.508 -4.523 1 94.81 95 PRO A N 1
ATOM 720 C CA . PRO A 1 95 ? -10.086 7.312 -3.98 1 94.81 95 PRO A CA 1
ATOM 721 C C . PRO A 1 95 ? -9.445 6.016 -4.465 1 94.81 95 PRO A C 1
ATOM 723 O O . PRO A 1 95 ? -10.141 5.02 -4.688 1 94.81 95 PRO A O 1
ATOM 726 N N . TYR A 1 96 ? -8.148 6.078 -4.715 1 95.06 96 TYR A N 1
ATOM 727 C CA . TYR A 1 96 ? -7.426 4.82 -4.879 1 95.06 96 TYR A CA 1
ATOM 728 C C . TYR A 1 96 ? -7.641 3.91 -3.672 1 95.06 96 TYR A C 1
ATOM 730 O O . TYR A 1 96 ? -7.43 4.324 -2.529 1 95.06 96 TYR A O 1
ATOM 738 N N . THR A 1 97 ? -8.117 2.725 -3.959 1 95.81 97 THR A N 1
ATOM 739 C CA . THR A 1 97 ? -8.641 1.913 -2.863 1 95.81 97 THR A CA 1
ATOM 740 C C . THR A 1 97 ? -7.961 0.547 -2.834 1 95.81 97 THR A C 1
ATOM 742 O O . THR A 1 97 ? -7.898 -0.145 -3.854 1 95.81 97 THR A O 1
ATOM 745 N N . PHE A 1 98 ? -7.434 0.217 -1.625 1 97.69 98 PHE A N 1
ATOM 746 C CA . PHE A 1 98 ? -6.902 -1.117 -1.369 1 97.69 98 PHE A CA 1
ATOM 747 C C . PHE A 1 98 ? -8.016 -2.072 -0.956 1 97.69 98 PHE A C 1
ATOM 749 O O . PHE A 1 98 ? -8.969 -1.671 -0.28 1 97.69 98 PHE A O 1
ATOM 756 N N . GLY A 1 99 ? -7.855 -3.34 -1.388 1 97.94 99 GLY A N 1
ATOM 757 C CA . GLY A 1 99 ? -8.594 -4.379 -0.685 1 97.94 99 GLY A CA 1
ATOM 758 C C . GLY A 1 99 ? -8.133 -4.566 0.75 1 97.94 99 GLY A C 1
ATOM 759 O O . GLY A 1 99 ? -7.133 -3.982 1.169 1 97.94 99 GLY A O 1
ATOM 760 N N . GLY A 1 100 ? -8.859 -5.391 1.49 1 98.12 100 GLY A N 1
ATOM 761 C CA . GLY A 1 100 ? -8.578 -5.578 2.906 1 98.12 100 GLY A CA 1
ATOM 762 C C . GLY A 1 100 ? -7.34 -6.414 3.164 1 98.12 100 GLY A C 1
ATOM 763 O O . GLY A 1 100 ? -6.84 -6.461 4.289 1 98.12 100 GLY A O 1
ATOM 764 N N . GLY A 1 101 ? -6.816 -7.086 2.199 1 98.62 101 GLY A N 1
ATOM 765 C CA . GLY A 1 101 ? -5.613 -7.891 2.328 1 98.62 101 GLY A CA 1
ATOM 766 C C . GLY A 1 101 ? -5.898 -9.359 2.555 1 98.62 101 GLY A C 1
ATOM 767 O O . GLY A 1 101 ? -6.961 -9.719 3.068 1 98.62 101 GLY A O 1
ATOM 768 N N . THR A 1 102 ? -4.988 -10.219 2.121 1 98.75 102 THR A N 1
ATOM 769 C CA . THR A 1 102 ? -4.957 -11.648 2.406 1 98.75 102 THR A CA 1
ATOM 770 C C . THR A 1 102 ? -3.637 -12.039 3.066 1 98.75 102 THR A C 1
ATOM 772 O O . THR A 1 102 ? -2.576 -11.945 2.447 1 98.75 102 THR A O 1
ATOM 775 N N . LYS A 1 103 ? -3.686 -12.398 4.262 1 98.69 103 LYS A N 1
ATOM 776 C CA . LYS A 1 103 ? -2.496 -12.859 4.973 1 98.69 103 LYS A CA 1
ATOM 777 C C . LYS A 1 103 ? -2.184 -14.312 4.633 1 98.69 103 LYS A C 1
ATOM 779 O O . LYS A 1 103 ? -3.031 -15.195 4.801 1 98.69 103 LYS A O 1
ATOM 784 N N . LEU A 1 104 ? -1.024 -14.508 4.125 1 98.62 104 LEU A N 1
ATOM 785 C CA . LEU A 1 104 ? -0.593 -15.852 3.736 1 98.62 104 LEU A CA 1
ATOM 786 C C . LEU A 1 104 ? 0.432 -16.391 4.723 1 98.62 104 LEU A C 1
ATOM 788 O O . LEU A 1 104 ? 1.462 -15.766 4.973 1 98.62 104 LEU A O 1
ATOM 792 N N . GLU A 1 105 ? 0.138 -17.5 5.324 1 97.56 105 GLU A N 1
ATOM 793 C CA . GLU A 1 105 ? 1.042 -18.203 6.23 1 97.56 105 GLU A CA 1
ATOM 794 C C . GLU A 1 105 ? 1.295 -19.641 5.77 1 97.56 105 GLU A C 1
ATOM 796 O O . GLU A 1 105 ? 0.487 -20.203 5.035 1 97.56 105 GLU A O 1
ATOM 801 N N . ILE A 1 106 ? 2.385 -20.141 6.156 1 94.62 106 ILE A N 1
ATOM 802 C CA . ILE A 1 106 ? 2.707 -21.531 5.855 1 94.62 106 ILE A CA 1
ATOM 803 C C . ILE A 1 106 ? 2.105 -22.453 6.918 1 94.62 106 ILE A C 1
ATOM 805 O O . ILE A 1 106 ? 2.203 -22.172 8.117 1 94.62 106 ILE A O 1
ATOM 809 N N . LYS A 1 107 ? 1.455 -23.453 6.398 1 89.25 107 LYS A N 1
ATOM 810 C CA . LYS A 1 107 ? 0.947 -24.5 7.281 1 89.25 107 LYS A CA 1
ATOM 811 C C . LYS A 1 107 ? 2.082 -25.359 7.82 1 89.25 107 LYS A C 1
ATOM 813 O O . LYS A 1 107 ? 2.8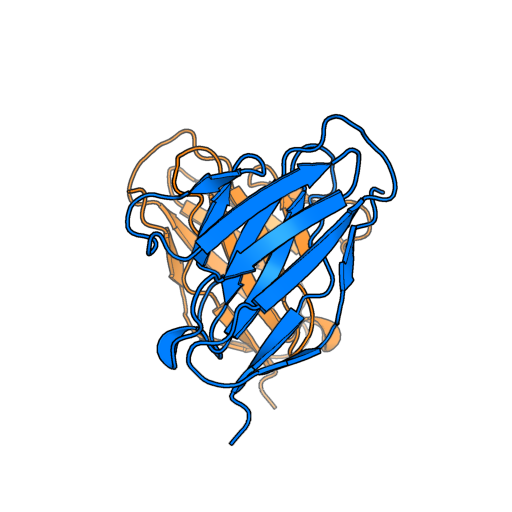28 -25.969 7.047 1 89.25 107 LYS A O 1
ATOM 818 N N . ARG A 1 108 ? 2.486 -25.078 9.062 1 72.38 108 ARG A N 1
ATOM 819 C CA . ARG A 1 108 ? 3.477 -25.969 9.672 1 72.38 108 ARG A CA 1
ATOM 820 C C . ARG A 1 108 ? 2.811 -27 10.586 1 72.38 108 ARG A C 1
ATOM 822 O O . ARG A 1 108 ? 1.749 -26.734 11.148 1 72.38 108 ARG A O 1
ATOM 829 N N . ASP B 1 1 ? 15.008 2.09 -12.039 1 81.75 1 ASP B N 1
ATOM 830 C CA . ASP B 1 1 ? 13.891 2.146 -11.102 1 81.75 1 ASP B CA 1
ATOM 831 C C . ASP B 1 1 ? 13.938 3.426 -10.266 1 81.75 1 ASP B C 1
ATOM 833 O O . ASP B 1 1 ? 15.016 3.9 -9.906 1 81.75 1 ASP B O 1
ATOM 837 N N . VAL B 1 2 ? 12.836 4.121 -10.195 1 88.5 2 VAL B N 1
ATOM 838 C CA . VAL B 1 2 ? 12.766 5.27 -9.297 1 88.5 2 VAL B CA 1
ATOM 839 C C . VAL B 1 2 ? 12.844 4.797 -7.844 1 88.5 2 VAL B C 1
ATOM 841 O O . VAL B 1 2 ? 12.141 3.865 -7.449 1 88.5 2 VAL B O 1
ATOM 844 N N . GLN B 1 3 ? 13.734 5.359 -7.133 1 92.94 3 GLN B N 1
ATOM 845 C CA . GLN B 1 3 ? 13.836 5.078 -5.703 1 92.94 3 GLN B CA 1
ATOM 846 C C . GLN B 1 3 ? 13.141 6.16 -4.879 1 92.94 3 GLN B C 1
ATOM 848 O O . GLN B 1 3 ? 13.242 7.348 -5.195 1 92.94 3 GLN B O 1
ATOM 853 N N . MET B 1 4 ? 12.422 5.715 -3.93 1 95.75 4 MET B N 1
ATOM 854 C CA . MET B 1 4 ? 11.758 6.629 -3.008 1 95.75 4 MET B CA 1
ATOM 855 C C . MET B 1 4 ? 12.328 6.496 -1.601 1 95.75 4 MET B C 1
ATOM 857 O O . MET B 1 4 ? 12.188 5.449 -0.965 1 95.75 4 MET B O 1
ATOM 861 N N . ILE B 1 5 ? 12.938 7.555 -1.086 1 97.25 5 ILE B N 1
ATOM 862 C CA . ILE B 1 5 ? 13.539 7.512 0.245 1 97.25 5 ILE B CA 1
ATOM 863 C C . ILE B 1 5 ? 12.672 8.312 1.221 1 97.25 5 ILE B C 1
ATOM 865 O O . ILE B 1 5 ? 12.523 9.531 1.072 1 97.25 5 ILE B O 1
ATOM 869 N N . GLN B 1 6 ? 12.148 7.609 2.154 1 98.25 6 GLN B N 1
ATOM 870 C CA . GLN B 1 6 ? 11.32 8.258 3.162 1 98.25 6 GLN B CA 1
ATOM 871 C C . GLN B 1 6 ? 12.109 8.508 4.445 1 98.25 6 GLN B C 1
ATOM 873 O O . GLN B 1 6 ? 12.883 7.656 4.879 1 98.25 6 GLN B O 1
ATOM 878 N N . SER B 1 7 ? 11.82 9.711 5.07 1 98.25 7 SER B N 1
ATOM 879 C CA . SER B 1 7 ? 12.508 10.086 6.301 1 98.25 7 SER B CA 1
ATOM 880 C C . SER B 1 7 ? 11.609 10.906 7.215 1 98.25 7 SER B C 1
ATOM 882 O O . SER B 1 7 ? 10.805 11.711 6.742 1 98.25 7 SER B O 1
ATOM 884 N N . PRO B 1 8 ? 11.805 10.68 8.539 1 98.5 8 PRO B N 1
ATOM 885 C CA . PRO B 1 8 ? 12.57 9.586 9.141 1 98.5 8 PRO B CA 1
ATOM 886 C C . PRO B 1 8 ? 11.859 8.234 9.023 1 98.5 8 PRO B C 1
ATOM 888 O O . PRO B 1 8 ? 10.719 8.172 8.562 1 98.5 8 PRO B O 1
ATOM 891 N N . SER B 1 9 ? 12.539 7.164 9.336 1 98.25 9 SER B N 1
ATOM 892 C CA . SER B 1 9 ? 11.906 5.848 9.32 1 98.25 9 SER B CA 1
ATOM 893 C C . SER B 1 9 ? 10.922 5.695 10.477 1 98.25 9 SER B C 1
ATOM 895 O O . SER B 1 9 ? 9.984 4.898 10.398 1 98.25 9 SER B O 1
ATOM 897 N N . SER B 1 10 ? 11.219 6.398 11.547 1 98.12 10 SER B N 1
ATOM 898 C CA . SER B 1 10 ? 10.336 6.414 12.711 1 98.12 10 SER B CA 1
ATOM 899 C C . SER B 1 10 ? 10.383 7.758 13.43 1 98.12 10 SER B C 1
ATOM 901 O O . SER B 1 10 ? 11.406 8.445 13.406 1 98.12 10 SER B O 1
ATOM 903 N N . LEU B 1 11 ? 9.258 8.117 13.992 1 97.19 11 LEU B N 1
ATOM 904 C CA . LEU B 1 11 ? 9.164 9.383 14.719 1 97.19 11 LEU B CA 1
ATOM 905 C C . LEU B 1 11 ? 8.195 9.258 15.891 1 97.19 11 LEU B C 1
ATOM 907 O O . LEU B 1 11 ? 7.215 8.523 15.82 1 97.19 11 LEU B O 1
ATOM 911 N N . SER B 1 12 ? 8.492 9.82 16.984 1 97.75 12 SER B N 1
ATOM 912 C CA . SER B 1 12 ? 7.645 9.945 18.172 1 97.75 12 SER B CA 1
ATOM 913 C C . SER B 1 12 ? 7.332 11.406 18.469 1 97.75 12 SER B C 1
ATOM 915 O O . SER B 1 12 ? 8.227 12.258 18.438 1 97.75 12 SER B O 1
ATOM 917 N N . ALA B 1 13 ? 6.102 11.75 18.656 1 98.06 13 ALA B N 1
ATOM 918 C CA . ALA B 1 13 ? 5.672 13.125 18.906 1 98.06 13 ALA B CA 1
ATOM 919 C C . ALA B 1 13 ? 4.535 13.164 19.922 1 98.06 13 ALA B C 1
ATOM 921 O O . ALA B 1 13 ? 3.889 12.148 20.172 1 98.06 13 ALA B O 1
ATOM 922 N N . SER B 1 14 ? 4.258 14.328 20.484 1 98.19 14 SER B N 1
ATOM 923 C CA . SER B 1 14 ? 3.191 14.516 21.469 1 98.19 14 SER B CA 1
ATOM 924 C C . SER B 1 1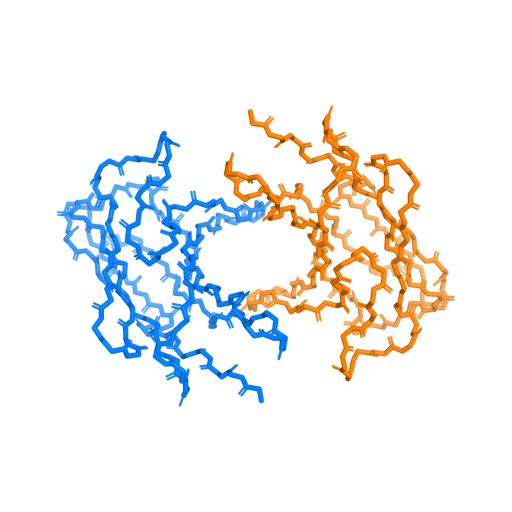4 ? 1.904 14.984 20.797 1 98.19 14 SER B C 1
ATOM 926 O O . SER B 1 14 ? 1.944 15.602 19.719 1 98.19 14 SER B O 1
ATOM 928 N N . LEU B 1 15 ? 0.818 14.664 21.484 1 97.75 15 LEU B N 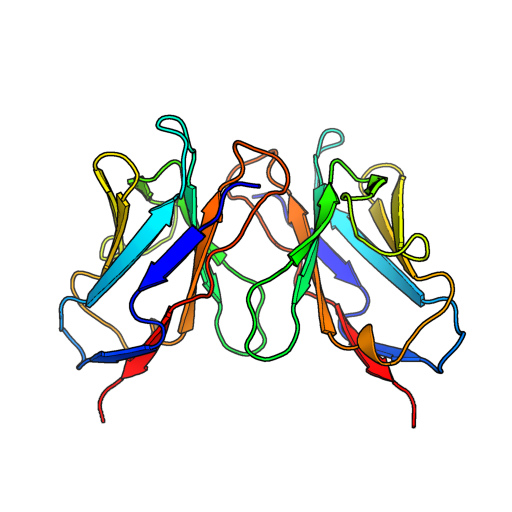1
ATOM 929 C CA . LEU B 1 15 ? -0.467 15.141 20.984 1 97.75 15 LEU B CA 1
ATOM 930 C C . LEU B 1 15 ? -0.457 16.656 20.812 1 97.75 15 LEU B C 1
ATOM 932 O O . LEU B 1 15 ? 0.067 17.375 21.656 1 97.75 15 LEU B O 1
ATOM 936 N N . GLY B 1 16 ? -0.962 17.094 19.688 1 98.25 16 GLY B N 1
ATOM 937 C CA . GLY B 1 16 ? -1.03 18.516 19.406 1 98.25 16 GLY B CA 1
ATOM 938 C C . GLY B 1 16 ? 0.169 19.031 18.641 1 98.25 16 GLY B C 1
ATOM 939 O O . GLY B 1 16 ? 0.138 20.141 18.094 1 98.25 16 GLY B O 1
ATOM 940 N N . ASP B 1 17 ? 1.188 18.234 18.516 1 98.44 17 ASP B N 1
ATOM 941 C CA . ASP B 1 17 ? 2.402 18.625 17.812 1 98.44 17 ASP B CA 1
ATOM 942 C C . ASP B 1 17 ? 2.174 18.672 16.297 1 98.44 17 ASP B C 1
ATOM 944 O O . ASP B 1 17 ? 1.269 18.016 15.789 1 98.44 17 ASP B O 1
ATOM 948 N N . ILE B 1 18 ? 2.949 19.469 15.609 1 98.62 18 ILE B N 1
ATOM 949 C CA . ILE B 1 18 ? 3.07 19.391 14.156 1 98.62 18 ILE B CA 1
ATOM 950 C C . ILE B 1 18 ? 4.094 18.328 13.781 1 98.62 18 ILE B C 1
ATOM 952 O O . ILE B 1 18 ? 5.219 18.328 14.281 1 98.62 18 ILE B O 1
ATOM 956 N N . VAL B 1 19 ? 3.688 17.453 12.977 1 98.56 19 VAL B N 1
ATOM 957 C CA . VAL B 1 19 ? 4.555 16.359 12.547 1 98.56 19 VAL B CA 1
ATOM 958 C C . VAL B 1 19 ? 4.762 16.438 11.031 1 98.56 19 VAL B C 1
ATOM 960 O O . VAL B 1 19 ? 3.812 16.672 10.281 1 98.56 19 VAL B O 1
ATOM 963 N N . THR B 1 20 ? 5.996 16.312 10.578 1 98.75 20 THR B N 1
ATOM 964 C CA . THR B 1 20 ? 6.312 16.312 9.156 1 98.75 20 THR B CA 1
ATOM 965 C C . THR B 1 20 ? 7.152 15.086 8.797 1 98.75 20 THR B C 1
ATOM 967 O O . THR B 1 20 ? 7.941 14.602 9.609 1 98.75 20 THR B O 1
ATOM 970 N N . MET B 1 21 ? 6.973 14.555 7.672 1 98.75 21 MET B N 1
ATOM 971 C CA . MET B 1 21 ? 7.785 13.5 7.07 1 98.75 21 MET B CA 1
ATOM 972 C C . MET B 1 21 ? 7.945 13.727 5.574 1 98.75 21 MET B C 1
ATOM 974 O O . MET B 1 21 ? 7.105 14.367 4.941 1 98.75 21 MET B O 1
ATOM 978 N N . THR B 1 22 ? 9.008 13.227 5.035 1 98.19 22 THR B N 1
ATOM 979 C CA . THR B 1 22 ? 9.328 13.547 3.65 1 98.19 22 THR B CA 1
ATOM 980 C C . THR B 1 22 ? 9.562 12.273 2.842 1 98.19 22 THR B C 1
ATOM 982 O O . THR B 1 22 ? 9.836 11.211 3.41 1 98.19 22 THR B O 1
ATOM 985 N N . CYS B 1 23 ? 9.383 12.289 1.609 1 97.69 23 CYS B N 1
ATOM 986 C CA . CYS B 1 23 ? 9.688 11.297 0.588 1 97.69 23 CYS B CA 1
ATOM 987 C C . CYS B 1 23 ? 10.445 11.93 -0.574 1 97.69 23 CYS B C 1
ATOM 989 O O . CYS B 1 23 ? 9.969 12.875 -1.192 1 97.69 23 CYS B O 1
ATOM 991 N N . GLN B 1 24 ? 11.648 11.492 -0.88 1 95.81 24 GLN B N 1
ATOM 992 C CA . GLN B 1 24 ? 12.477 12.016 -1.954 1 95.81 24 GLN B CA 1
ATOM 993 C C . GLN B 1 24 ? 12.617 11.008 -3.088 1 95.81 24 GLN B C 1
ATOM 995 O O . GLN B 1 24 ? 12.961 9.844 -2.854 1 95.81 24 GLN B O 1
ATOM 1000 N N . ALA B 1 25 ? 12.312 11.422 -4.191 1 94.44 25 ALA B N 1
ATOM 1001 C CA . ALA B 1 25 ? 12.484 10.57 -5.371 1 94.44 25 ALA B CA 1
ATOM 1002 C C . ALA B 1 25 ? 13.883 10.719 -5.953 1 94.44 25 ALA B C 1
ATOM 1004 O O . ALA B 1 25 ? 14.445 11.812 -5.969 1 94.44 25 ALA B O 1
ATOM 1005 N N . SER B 1 26 ? 14.461 9.609 -6.453 1 91.88 26 SER B N 1
ATOM 1006 C CA . SER B 1 26 ? 15.797 9.633 -7.031 1 91.88 26 SER B CA 1
ATOM 1007 C C . SER B 1 26 ? 15.812 10.398 -8.352 1 91.88 26 SER B C 1
ATOM 1009 O O . SER B 1 26 ? 16.859 10.867 -8.789 1 91.88 26 SER B O 1
ATOM 1011 N N . GLN B 1 27 ? 14.766 10.367 -9.016 1 81.25 27 GLN B N 1
ATOM 1012 C CA . GLN B 1 27 ? 14.672 11.094 -10.273 1 81.25 27 GLN B CA 1
ATOM 1013 C C . GLN B 1 27 ? 13.219 11.453 -10.586 1 81.25 27 GLN B C 1
ATOM 1015 O O . GLN B 1 27 ? 12.297 10.984 -9.922 1 81.25 27 GLN B O 1
ATOM 1020 N N . GLY B 1 28 ? 13.133 12.305 -11.539 1 64.94 28 GLY B N 1
ATOM 1021 C CA . GLY B 1 28 ? 11.844 12.562 -12.156 1 64.94 28 GLY B CA 1
ATOM 1022 C C . GLY B 1 28 ? 11.109 13.742 -11.539 1 64.94 28 GLY B C 1
ATOM 1023 O O . GLY B 1 28 ? 10.789 13.727 -10.352 1 64.94 28 GLY B O 1
ATOM 1024 N N . THR B 1 29 ? 10.945 14.875 -12.25 1 62.44 29 THR B N 1
ATOM 1025 C CA . THR B 1 29 ? 10.195 16.062 -11.852 1 62.44 29 THR B CA 1
ATOM 1026 C C . THR B 1 29 ? 8.703 15.859 -12.055 1 62.44 29 THR B C 1
ATOM 1028 O O . THR B 1 29 ? 7.891 16.672 -11.602 1 62.44 29 THR B O 1
ATOM 1031 N N . SER B 1 30 ? 8.352 14.781 -12.625 1 74.25 30 SER B N 1
ATOM 1032 C CA . SER B 1 30 ? 6.934 14.672 -12.969 1 74.25 30 SER B CA 1
ATOM 1033 C C . SER B 1 30 ? 6.254 13.562 -12.18 1 74.25 30 SER B C 1
ATOM 1035 O O . SER B 1 30 ? 5.223 13.031 -12.594 1 74.25 30 SER B O 1
ATOM 1037 N N . ILE B 1 31 ? 6.766 13.352 -11.109 1 79.25 31 ILE B N 1
ATOM 1038 C CA . ILE B 1 31 ? 6.23 12.242 -10.328 1 79.25 31 ILE B CA 1
ATOM 1039 C C . ILE B 1 31 ? 4.945 12.688 -9.625 1 79.25 31 ILE B C 1
ATOM 1041 O O . ILE B 1 31 ? 4.891 13.773 -9.047 1 79.25 31 ILE B O 1
ATOM 1045 N N . ASN B 1 32 ? 3.945 11.828 -9.938 1 85.88 32 ASN B N 1
ATOM 1046 C CA . ASN B 1 32 ? 2.746 11.883 -9.109 1 85.88 32 ASN B CA 1
ATOM 1047 C C . ASN B 1 32 ? 2.879 11 -7.871 1 85.88 32 ASN B C 1
ATOM 1049 O O . ASN B 1 32 ? 3.418 9.891 -7.949 1 85.88 32 ASN B O 1
ATOM 1053 N N . LEU B 1 33 ? 2.553 11.656 -6.742 1 94.19 33 LEU B N 1
ATOM 1054 C CA . LEU B 1 33 ? 2.783 10.93 -5.496 1 94.19 33 LEU B CA 1
ATOM 1055 C C . LEU B 1 33 ? 1.523 10.906 -4.641 1 94.19 33 LEU B C 1
ATOM 1057 O O . LEU B 1 33 ? 0.815 11.914 -4.543 1 94.19 33 LEU B O 1
ATOM 1061 N N . ASN B 1 34 ? 1.256 9.781 -4.047 1 97.75 34 ASN B N 1
ATOM 1062 C CA . ASN B 1 34 ? 0.194 9.602 -3.062 1 97.75 34 ASN B CA 1
ATOM 1063 C C . ASN B 1 34 ? 0.758 9.273 -1.682 1 97.75 34 ASN B C 1
ATOM 1065 O O . ASN B 1 34 ? 1.796 8.617 -1.57 1 97.75 34 ASN B O 1
ATOM 1069 N N . TRP B 1 35 ? 0.118 9.797 -0.683 1 98.88 35 TRP B N 1
ATOM 1070 C CA . TRP B 1 35 ? 0.398 9.398 0.691 1 98.88 35 TRP B CA 1
ATOM 1071 C C . TRP B 1 35 ? -0.697 8.477 1.223 1 98.88 35 TRP B C 1
ATOM 1073 O O . TRP B 1 35 ? -1.887 8.75 1.037 1 98.88 35 TRP B O 1
ATOM 1083 N N . PHE B 1 36 ? -0.318 7.383 1.859 1 98.88 36 PHE B N 1
ATOM 1084 C CA . PHE B 1 36 ? -1.217 6.422 2.482 1 98.88 36 PHE B CA 1
ATOM 1085 C C . PHE B 1 36 ? -0.917 6.285 3.971 1 98.88 36 PHE B C 1
ATOM 1087 O O . PHE B 1 36 ? 0.23 6.445 4.395 1 98.88 36 PHE B O 1
ATOM 1094 N N . GLN B 1 37 ? -1.901 6.059 4.703 1 98.94 37 GLN B N 1
ATOM 1095 C CA . GLN B 1 37 ? -1.827 5.715 6.117 1 98.94 37 GLN B CA 1
ATOM 1096 C C . GLN B 1 37 ? -2.178 4.246 6.348 1 98.94 37 GLN B C 1
ATOM 1098 O O . GLN B 1 37 ? -3.203 3.766 5.863 1 98.94 37 GLN B O 1
ATOM 1103 N N . GLN B 1 38 ? -1.309 3.518 7.012 1 98.81 38 GLN B N 1
ATOM 1104 C CA . GLN B 1 38 ? -1.6 2.117 7.305 1 98.81 38 GLN B CA 1
ATOM 1105 C C . GLN B 1 38 ? -1.533 1.844 8.805 1 98.81 38 GLN B C 1
ATOM 1107 O O . GLN B 1 38 ? -0.46 1.914 9.406 1 98.81 38 GLN B O 1
ATOM 1112 N N . LYS B 1 39 ? -2.631 1.568 9.367 1 97.94 39 LYS B N 1
ATOM 1113 C CA . LYS B 1 39 ? -2.688 1.131 10.758 1 97.94 39 LYS B CA 1
ATOM 1114 C C . LYS B 1 39 ? -2.377 -0.359 10.883 1 97.94 39 LYS B C 1
ATOM 1116 O O . LYS B 1 39 ? -2.549 -1.114 9.922 1 97.94 39 LYS B O 1
ATOM 1121 N N . PRO B 1 40 ? -1.858 -0.761 12.055 1 95.19 40 PRO B N 1
ATOM 1122 C CA . PRO B 1 40 ? -1.497 -2.17 12.219 1 95.19 40 PRO B CA 1
ATOM 1123 C C . PRO B 1 40 ? -2.635 -3.119 11.852 1 95.19 40 PRO B C 1
ATOM 1125 O O . PRO B 1 40 ? -3.754 -2.971 12.344 1 95.19 40 PRO B O 1
ATOM 1128 N N . GLY B 1 41 ? -2.301 -4.027 10.898 1 93.31 41 GLY B N 1
ATOM 1129 C CA . GLY B 1 41 ? -3.254 -5.066 10.547 1 93.31 41 GLY B CA 1
ATOM 1130 C C . GLY B 1 41 ? -4.312 -4.602 9.57 1 93.31 41 GLY B C 1
ATOM 1131 O O . GLY B 1 41 ? -5.277 -5.32 9.297 1 93.31 41 GLY B O 1
ATOM 1132 N N . LYS B 1 42 ? -4.227 -3.406 9.062 1 97.12 42 LYS B N 1
ATOM 1133 C CA . LYS B 1 42 ? -5.223 -2.842 8.156 1 97.12 42 LYS B CA 1
ATOM 1134 C C . LYS B 1 42 ? -4.609 -2.521 6.797 1 97.12 42 LYS B C 1
ATOM 1136 O O . LYS B 1 42 ? -3.385 -2.449 6.664 1 97.12 42 LYS B O 1
ATOM 1141 N N . ALA B 1 43 ? -5.445 -2.441 5.855 1 97.88 43 ALA B N 1
ATOM 1142 C CA . ALA B 1 43 ? -5.004 -1.992 4.539 1 97.88 43 ALA B CA 1
ATOM 1143 C C . ALA B 1 43 ? -4.633 -0.512 4.559 1 97.88 43 ALA B C 1
ATOM 1145 O O . ALA B 1 43 ? -5.16 0.256 5.367 1 97.88 43 ALA B O 1
ATOM 1146 N N . PRO B 1 44 ? -3.754 -0.084 3.684 1 98.56 44 PRO B N 1
ATOM 1147 C CA . PRO B 1 44 ? -3.465 1.348 3.576 1 98.56 44 PRO B CA 1
ATOM 1148 C C . PRO B 1 44 ? -4.68 2.162 3.131 1 98.56 44 PRO B C 1
ATOM 1150 O O . PRO B 1 44 ? -5.469 1.697 2.307 1 98.56 44 PRO B O 1
ATOM 1153 N N . LYS B 1 45 ? -4.781 3.354 3.67 1 98.31 45 LYS B N 1
ATOM 1154 C CA . LYS B 1 45 ? -5.824 4.309 3.307 1 98.31 45 LYS B CA 1
ATOM 1155 C C . LYS B 1 45 ? -5.23 5.559 2.67 1 98.31 45 LYS B C 1
ATOM 1157 O O . LYS B 1 45 ? -4.258 6.117 3.18 1 98.31 45 LYS B O 1
ATOM 1162 N N . LEU B 1 46 ? -5.875 5.988 1.588 1 98.56 46 LEU B N 1
ATOM 1163 C CA . LEU B 1 46 ? -5.383 7.164 0.875 1 98.56 46 LEU B CA 1
ATOM 1164 C C . LEU B 1 46 ? -5.613 8.43 1.693 1 98.56 46 LEU B C 1
ATOM 1166 O O . LEU B 1 46 ? -6.719 8.664 2.182 1 98.56 46 LEU B O 1
ATOM 1170 N N . LEU B 1 47 ? -4.562 9.273 1.857 1 98.81 47 LEU B N 1
ATOM 1171 C CA . LEU B 1 47 ? -4.672 10.562 2.527 1 98.81 47 LEU B CA 1
ATOM 1172 C C . LEU B 1 47 ? -4.582 11.703 1.524 1 98.81 47 LEU B C 1
ATOM 1174 O O . LEU B 1 47 ? -5.449 12.578 1.492 1 98.81 47 LEU B O 1
ATOM 1178 N N . ILE B 1 48 ? -3.492 11.711 0.729 1 98.62 48 ILE B N 1
ATOM 1179 C CA . ILE B 1 48 ? -3.131 12.766 -0.215 1 98.62 48 ILE B CA 1
ATOM 1180 C C . ILE B 1 48 ? -2.855 12.148 -1.587 1 98.62 48 ILE B C 1
ATOM 1182 O O . ILE B 1 48 ? -2.176 11.125 -1.693 1 98.62 48 ILE B O 1
ATOM 1186 N N . TYR B 1 49 ? -3.387 12.648 -2.635 1 97.5 49 TYR B N 1
ATOM 1187 C CA . TYR B 1 49 ? -3.039 12.242 -3.992 1 97.5 49 TYR B CA 1
ATOM 1188 C C . TYR B 1 49 ? -2.568 13.438 -4.812 1 97.5 49 TYR B C 1
ATOM 1190 O O . TYR B 1 49 ? -2.783 14.594 -4.422 1 97.5 49 TYR B O 1
ATOM 1198 N N . GLY B 1 50 ? -1.825 13.141 -5.848 1 95.38 50 GLY B N 1
ATOM 1199 C CA . GLY B 1 50 ? -1.302 14.227 -6.66 1 95.38 50 GLY B CA 1
ATOM 1200 C C . GLY B 1 50 ? -0.388 15.156 -5.887 1 95.38 50 GLY B C 1
ATOM 1201 O O . GLY B 1 50 ? -0.436 16.375 -6.07 1 95.38 50 GLY B O 1
ATOM 1202 N N . ALA B 1 51 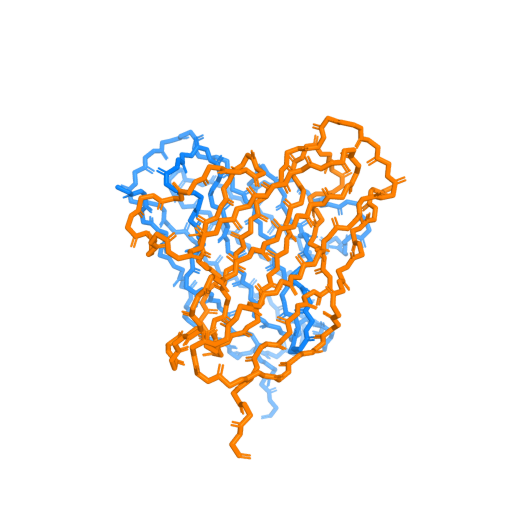? 0.224 14.68 -4.91 1 95.12 51 ALA B N 1
ATOM 1203 C CA . ALA B 1 51 ? 1.229 15.367 -4.109 1 95.12 51 ALA B CA 1
ATOM 1204 C C . ALA B 1 51 ? 0.575 16.234 -3.035 1 95.12 51 ALA B C 1
ATOM 1206 O O . ALA B 1 51 ? 1.069 16.312 -1.908 1 95.12 51 ALA B O 1
ATOM 1207 N N . SER B 1 52 ? -0.585 16.812 -3.414 1 97.38 52 SER B N 1
ATOM 1208 C CA . SER B 1 52 ? -1.004 17.844 -2.465 1 97.38 52 SER B CA 1
ATOM 1209 C C . SER B 1 52 ? -2.52 17.844 -2.293 1 97.38 52 SER B C 1
ATOM 1211 O O . SER B 1 52 ? -3.059 18.656 -1.535 1 97.38 52 SER B O 1
ATOM 1213 N N . ILE B 1 53 ? -3.238 17.031 -2.951 1 98.19 53 ILE B N 1
ATOM 1214 C CA . ILE B 1 53 ? -4.695 17.078 -2.891 1 98.19 53 ILE B CA 1
ATOM 1215 C C . ILE B 1 53 ? -5.191 16.172 -1.764 1 98.19 53 ILE B C 1
ATOM 1217 O O . ILE B 1 53 ? -4.926 14.969 -1.761 1 98.19 53 ILE B O 1
ATOM 1221 N N . LEU B 1 54 ? -5.895 16.766 -0.851 1 98.75 54 LEU B N 1
ATOM 1222 C CA . LEU B 1 54 ? -6.449 16.031 0.286 1 98.75 54 LEU B CA 1
ATOM 1223 C C . LEU B 1 54 ? -7.637 15.18 -0.141 1 98.75 54 LEU B C 1
ATOM 1225 O O . LEU B 1 54 ? -8.578 15.688 -0.759 1 98.75 54 LEU B O 1
ATOM 1229 N N . GLU B 1 55 ? -7.582 13.883 0.161 1 98.25 55 GLU B N 1
ATOM 1230 C CA . GLU B 1 55 ? -8.688 12.984 -0.173 1 98.25 55 GLU B CA 1
ATOM 1231 C C . GLU B 1 55 ? -9.93 13.32 0.642 1 98.25 55 GLU B C 1
ATOM 1233 O O . GLU B 1 55 ? -9.836 13.672 1.818 1 98.25 55 GLU B O 1
ATOM 1238 N N . ASP B 1 56 ? -11.094 13.18 0.037 1 97.5 56 ASP B N 1
ATOM 1239 C CA . ASP B 1 56 ? -12.352 13.453 0.729 1 97.5 56 ASP B CA 1
ATOM 1240 C C . ASP B 1 56 ? -12.469 12.617 2.002 1 97.5 56 ASP B C 1
ATOM 1242 O O . ASP B 1 56 ? -12.156 11.422 1.996 1 97.5 56 ASP B O 1
ATOM 1246 N N . GLY B 1 57 ? -12.922 13.281 3.062 1 97.25 57 GLY B N 1
ATOM 1247 C CA . GLY B 1 57 ? -13.164 12.594 4.32 1 97.25 57 GLY B CA 1
ATOM 1248 C C . GLY B 1 57 ? -11.938 12.555 5.223 1 97.25 57 GLY B C 1
ATOM 1249 O O . GLY B 1 57 ? -12.047 12.227 6.406 1 97.25 57 GLY B O 1
ATOM 1250 N N . VAL B 1 58 ? -10.773 12.852 4.711 1 98.56 58 VAL B N 1
ATOM 1251 C CA . VAL B 1 58 ? -9.562 12.93 5.52 1 98.56 58 VAL B CA 1
ATOM 1252 C C . VAL B 1 58 ? -9.547 14.242 6.301 1 98.56 58 VAL B C 1
ATOM 1254 O O . VAL B 1 58 ? -9.867 15.305 5.754 1 98.56 58 VAL B O 1
ATOM 1257 N N . PRO B 1 59 ? -9.211 14.141 7.566 1 98.81 59 PRO B N 1
ATOM 1258 C CA . PRO B 1 59 ? -9.195 15.367 8.359 1 98.81 59 PRO B CA 1
ATOM 1259 C C . PRO B 1 59 ? -8.305 16.453 7.75 1 98.81 59 PRO B C 1
ATOM 1261 O O . PRO B 1 59 ? -7.242 16.141 7.199 1 98.81 59 PRO B O 1
ATOM 1264 N N . SER B 1 60 ? -8.688 17.75 7.941 1 98.56 60 SER B N 1
ATOM 1265 C CA . SER B 1 60 ? -8.016 18.891 7.336 1 98.56 60 SER B CA 1
ATOM 1266 C C . SER B 1 60 ? -6.641 19.109 7.953 1 98.56 60 SER B C 1
ATOM 1268 O O . SER B 1 60 ? -5.836 19.891 7.43 1 98.56 60 SER B O 1
ATOM 1270 N N . ARG B 1 61 ? -6.348 18.406 8.984 1 98.69 61 ARG B N 1
ATOM 1271 C CA . ARG B 1 61 ? -5.031 18.578 9.594 1 98.69 61 ARG B CA 1
ATOM 1272 C C . ARG B 1 61 ? -3.949 17.938 8.734 1 98.69 61 ARG B C 1
ATOM 1274 O O . ARG B 1 61 ? -2.76 18.188 8.93 1 98.69 61 ARG B O 1
ATOM 1281 N N . PHE B 1 62 ? -4.305 17.047 7.887 1 98.94 62 PHE B N 1
ATOM 1282 C CA . PHE B 1 62 ? -3.35 16.469 6.953 1 98.94 62 PHE B CA 1
ATOM 1283 C C . PHE B 1 62 ? -3.17 17.359 5.73 1 98.94 62 PHE B C 1
ATOM 1285 O O . PHE B 1 62 ? -4.148 17.859 5.18 1 98.94 62 PHE B O 1
ATOM 1292 N N . SER B 1 63 ? -1.911 17.547 5.305 1 98.94 63 SER B N 1
ATOM 1293 C CA . SER B 1 63 ? -1.615 18.266 4.07 1 98.94 63 SER B CA 1
ATOM 1294 C C . SER B 1 63 ? -0.357 17.719 3.402 1 98.94 63 SER B C 1
ATOM 1296 O O . SER B 1 63 ? 0.504 17.141 4.07 1 98.94 63 SER B O 1
ATOM 1298 N N . GLY B 1 64 ? -0.253 17.781 2.086 1 98.44 64 GLY B N 1
ATOM 1299 C CA . GLY B 1 64 ? 0.912 17.406 1.304 1 98.44 64 GLY B CA 1
ATOM 1300 C C . GLY B 1 64 ? 1.472 18.547 0.472 1 98.44 64 GLY B C 1
ATOM 1301 O O . GLY B 1 64 ? 0.741 19.469 0.096 1 98.44 64 GLY B O 1
ATOM 1302 N N . SER B 1 65 ? 2.732 18.5 0.237 1 97.31 65 SER B N 1
ATOM 1303 C CA . SER B 1 65 ? 3.381 19.469 -0.636 1 97.31 65 SER B CA 1
ATOM 1304 C C . SER B 1 65 ? 4.516 18.828 -1.431 1 97.31 65 SER B C 1
ATOM 1306 O O . SER B 1 65 ? 4.934 17.703 -1.135 1 97.31 65 SER B O 1
ATOM 1308 N N . ARG B 1 66 ? 4.91 19.531 -2.527 1 94.38 66 ARG B N 1
ATOM 1309 C CA . ARG B 1 66 ? 6.031 19.109 -3.361 1 94.38 66 ARG B CA 1
ATOM 1310 C C . ARG B 1 66 ? 6.984 20.281 -3.623 1 94.38 66 ARG B C 1
ATOM 1312 O O . ARG B 1 66 ? 6.551 21.391 -3.9 1 94.38 66 ARG B O 1
ATOM 1319 N N . TYR B 1 67 ? 8.227 20.047 -3.451 1 93.5 67 TYR B N 1
ATOM 1320 C CA . TYR B 1 67 ? 9.312 20.906 -3.902 1 93.5 67 TYR B CA 1
ATOM 1321 C C . TYR B 1 67 ? 10.375 20.109 -4.641 1 93.5 67 TYR B C 1
ATOM 1323 O O . TYR B 1 67 ? 11.164 19.391 -4.023 1 93.5 67 TYR B O 1
ATOM 1331 N N . GLY B 1 68 ? 10.336 20.234 -6.023 1 90.38 68 GLY B N 1
ATOM 1332 C CA . GLY B 1 68 ? 11.219 19.375 -6.801 1 90.38 68 GLY B CA 1
ATOM 1333 C C . GLY B 1 68 ? 10.891 17.906 -6.688 1 90.38 68 GLY B C 1
ATOM 1334 O O . GLY B 1 68 ? 9.781 17.484 -7.035 1 90.38 68 GLY B O 1
ATOM 1335 N N . THR B 1 69 ? 11.906 17.219 -6.105 1 92.56 69 THR B N 1
ATOM 1336 C CA . THR B 1 69 ? 11.727 15.773 -5.961 1 92.56 69 THR B CA 1
ATOM 1337 C C . THR B 1 69 ? 11.359 15.422 -4.52 1 92.56 69 THR B C 1
ATOM 1339 O O . THR B 1 69 ? 11.32 14.242 -4.156 1 92.56 69 THR B O 1
ATOM 1342 N N . ASP B 1 70 ? 11.125 16.5 -3.709 1 94.12 70 ASP B N 1
ATOM 1343 C CA . ASP B 1 70 ? 10.797 16.297 -2.303 1 94.12 70 ASP B CA 1
ATOM 1344 C C . ASP B 1 70 ? 9.297 16.438 -2.057 1 94.12 70 ASP B C 1
ATOM 1346 O O . ASP B 1 70 ? 8.711 17.469 -2.387 1 94.12 70 ASP B O 1
ATOM 1350 N N . PHE B 1 71 ? 8.781 15.477 -1.506 1 96.81 71 PHE B N 1
ATOM 1351 C CA . PHE B 1 71 ? 7.383 15.484 -1.1 1 96.81 71 PHE B CA 1
ATOM 1352 C C . PHE B 1 71 ? 7.262 15.453 0.42 1 96.81 71 PHE B C 1
ATOM 1354 O O . PHE B 1 71 ? 8.008 14.742 1.096 1 96.81 71 PHE B O 1
ATOM 1361 N N . THR B 1 72 ? 6.344 16.297 0.931 1 98.38 72 THR B N 1
ATOM 1362 C CA . THR B 1 72 ? 6.211 16.375 2.381 1 98.38 72 THR B CA 1
ATOM 1363 C C . THR B 1 72 ? 4.766 16.141 2.805 1 98.38 72 THR B C 1
ATOM 1365 O O . THR B 1 72 ? 3.836 16.672 2.201 1 98.38 72 THR B O 1
ATOM 1368 N N . LEU B 1 73 ? 4.531 15.273 3.766 1 98.88 73 LEU B N 1
ATOM 1369 C CA . LEU B 1 73 ? 3.275 15.141 4.496 1 98.88 73 LEU B CA 1
ATOM 1370 C C . LEU B 1 73 ? 3.352 15.867 5.84 1 98.88 73 LEU B C 1
ATOM 1372 O O . LEU B 1 73 ? 4.309 15.68 6.594 1 98.88 73 LEU B O 1
ATOM 1376 N N . THR B 1 74 ? 2.398 16.656 6.109 1 98.94 74 THR B N 1
ATOM 1377 C CA . THR B 1 74 ? 2.338 17.391 7.371 1 98.94 74 THR B CA 1
ATOM 1378 C C . THR B 1 74 ? 1.043 17.078 8.117 1 98.94 74 THR B C 1
ATOM 1380 O O . THR B 1 74 ? -0.036 17.062 7.52 1 98.94 74 THR B O 1
ATOM 1383 N N . ILE B 1 75 ? 1.149 16.703 9.336 1 98.88 75 ILE B N 1
ATOM 1384 C CA . ILE B 1 75 ? 0.035 16.672 10.273 1 98.88 75 ILE B CA 1
ATOM 1385 C C . ILE B 1 75 ? 0.112 17.875 11.203 1 98.88 75 ILE B C 1
ATOM 1387 O O . ILE B 1 75 ? 1.005 17.953 12.055 1 98.88 75 ILE B O 1
ATOM 1391 N N . SER B 1 76 ? -0.798 18.828 11.109 1 98.88 76 SER B N 1
ATOM 1392 C CA . SER B 1 76 ? -0.671 20.125 11.75 1 98.88 76 SER B CA 1
ATOM 1393 C C . SER B 1 76 ? -0.938 20.031 13.25 1 98.88 76 SER B C 1
ATOM 1395 O O . SER B 1 76 ? -0.503 20.891 14.016 1 98.88 76 SER B O 1
ATOM 1397 N N . SER B 1 77 ? -1.705 19.078 13.703 1 98.69 77 SER B N 1
ATOM 1398 C CA . SER B 1 77 ? -2.012 18.797 15.102 1 98.69 77 SER B CA 1
ATOM 1399 C C . SER B 1 77 ? -2.248 17.312 15.336 1 98.69 77 SER B C 1
ATOM 1401 O O . SER B 1 77 ? -3.336 16.797 15.062 1 98.69 77 SER B O 1
ATOM 1403 N N . LEU B 1 78 ? -1.296 16.625 15.914 1 98.56 78 LEU B N 1
ATOM 1404 C CA . LEU B 1 78 ? -1.302 15.164 16.047 1 98.56 78 LEU B CA 1
ATOM 1405 C C . LEU B 1 78 ? -2.402 14.711 16.984 1 98.56 78 LEU B C 1
ATOM 1407 O O . LEU B 1 78 ? -2.572 15.281 18.078 1 98.56 78 LEU B O 1
ATOM 1411 N N . GLU B 1 79 ? -3.152 13.727 16.578 1 98.44 79 GLU B N 1
ATOM 1412 C CA . GLU B 1 79 ? -4.168 13.078 17.406 1 98.44 79 GLU B CA 1
ATOM 1413 C C . GLU B 1 79 ? -3.848 11.602 17.625 1 98.44 79 GLU B C 1
ATOM 1415 O O . GLU B 1 79 ? -3.049 11.023 16.891 1 98.44 79 GLU B O 1
ATOM 1420 N N . ASP B 1 80 ? -4.441 11.016 18.656 1 97.25 80 ASP B N 1
ATOM 1421 C CA . ASP B 1 80 ? -4.195 9.625 19.016 1 97.25 80 ASP B CA 1
ATOM 1422 C C . ASP B 1 80 ? -4.457 8.695 17.828 1 97.25 80 ASP B C 1
ATOM 1424 O O . ASP B 1 80 ? -3.725 7.73 17.609 1 97.25 80 ASP B O 1
ATOM 1428 N N . GLU B 1 81 ? -5.492 9.008 17.016 1 97.81 81 GLU B N 1
ATOM 1429 C CA . GLU B 1 81 ? -5.906 8.141 15.922 1 97.81 81 GLU B CA 1
ATOM 1430 C C . GLU B 1 81 ? -4.91 8.188 14.766 1 97.81 81 GLU B C 1
ATOM 1432 O O . GLU B 1 81 ? -5.012 7.402 13.82 1 97.81 81 GLU B O 1
ATOM 1437 N N . ASP B 1 82 ? -3.926 9.078 14.852 1 98.44 82 ASP B N 1
ATOM 1438 C CA . ASP B 1 82 ? -2.982 9.273 13.758 1 98.44 82 ASP B CA 1
ATOM 1439 C C . ASP B 1 82 ? -1.816 8.289 13.852 1 98.44 82 ASP B C 1
ATOM 1441 O O . ASP B 1 82 ? -0.966 8.234 12.961 1 98.44 82 ASP B O 1
ATOM 1445 N N . MET B 1 83 ? -1.703 7.457 14.938 1 98 83 MET B N 1
ATOM 1446 C CA . MET B 1 83 ? -0.656 6.445 15.031 1 98 83 MET B CA 1
ATOM 1447 C C . MET B 1 83 ? -0.789 5.422 13.906 1 98 83 MET B C 1
ATOM 1449 O O . MET B 1 83 ? -1.846 4.809 13.742 1 98 83 MET B O 1
ATOM 1453 N N . ALA B 1 84 ? 0.247 5.273 13.188 1 98.5 84 ALA B N 1
ATOM 1454 C CA . ALA B 1 84 ? 0.259 4.43 11.992 1 98.5 84 ALA B CA 1
ATOM 1455 C C . ALA B 1 84 ? 1.627 4.453 11.32 1 98.5 84 ALA B C 1
ATOM 1457 O O . ALA B 1 84 ? 2.555 5.105 11.805 1 98.5 84 ALA B O 1
ATOM 1458 N N . THR B 1 85 ? 1.779 3.68 10.305 1 98.81 85 THR B N 1
ATOM 1459 C CA . THR B 1 85 ? 2.861 3.844 9.336 1 98.81 85 THR B CA 1
ATOM 1460 C C . THR B 1 85 ? 2.371 4.578 8.094 1 98.81 85 THR B C 1
ATOM 1462 O O . THR B 1 85 ? 1.278 4.305 7.598 1 98.81 85 THR B O 1
ATOM 1465 N N . TYR B 1 86 ? 3.102 5.555 7.707 1 98.94 86 TYR B N 1
ATOM 1466 C CA . TYR B 1 86 ? 2.762 6.336 6.523 1 98.94 86 TYR B CA 1
ATOM 1467 C C . TYR B 1 86 ? 3.688 5.996 5.359 1 98.94 86 TYR B C 1
ATOM 1469 O O . TYR B 1 86 ? 4.906 5.922 5.531 1 98.94 86 TYR B O 1
ATOM 1477 N N . PHE B 1 87 ? 3.127 5.75 4.188 1 98.88 87 PHE B N 1
ATOM 1478 C CA . PHE B 1 87 ? 3.881 5.402 2.988 1 98.88 87 PHE B CA 1
ATOM 1479 C C . PHE B 1 87 ? 3.619 6.406 1.873 1 98.88 87 PHE B C 1
ATOM 1481 O O . PHE B 1 87 ? 2.48 6.832 1.67 1 98.88 87 PHE B O 1
ATOM 1488 N N . CYS B 1 88 ? 4.629 6.844 1.206 1 98.38 88 CYS B N 1
ATOM 1489 C CA . CYS B 1 88 ? 4.465 7.504 -0.084 1 98.38 88 CYS B CA 1
ATOM 1490 C C . CYS B 1 88 ? 4.551 6.5 -1.227 1 98.38 88 CYS B C 1
ATOM 1492 O O . CYS B 1 88 ? 5.211 5.469 -1.102 1 98.38 88 CYS B O 1
ATOM 1494 N N . LEU B 1 89 ? 3.812 6.703 -2.295 1 97.25 89 LEU B N 1
ATOM 1495 C CA . LEU B 1 89 ? 3.795 5.859 -3.484 1 97.25 89 LEU B CA 1
ATOM 1496 C C . LEU B 1 89 ? 3.926 6.699 -4.75 1 97.25 89 LEU B C 1
ATOM 1498 O O . LEU B 1 89 ? 3.137 7.621 -4.973 1 97.25 89 LEU B O 1
ATOM 1502 N N . GLN B 1 90 ? 4.98 6.465 -5.57 1 95.56 90 GLN B N 1
ATOM 1503 C CA . GLN B 1 90 ? 5.012 7.016 -6.922 1 95.56 90 GLN B CA 1
ATOM 1504 C C . GLN B 1 90 ? 4.418 6.031 -7.93 1 95.56 90 GLN B C 1
ATOM 1506 O O . GLN B 1 90 ? 4.672 4.828 -7.852 1 95.56 90 GLN B O 1
ATOM 1511 N N . HIS B 1 91 ? 3.52 6.508 -8.711 1 91.06 91 HIS B N 1
ATOM 1512 C CA . HIS B 1 91 ? 2.896 5.633 -9.703 1 91.06 91 HIS B CA 1
ATOM 1513 C C . HIS B 1 91 ? 3.018 6.211 -11.109 1 91.06 91 HIS B C 1
ATOM 1515 O O . HIS B 1 91 ? 2.199 5.914 -11.977 1 91.06 91 HIS B O 1
ATOM 1521 N N . SER B 1 92 ? 3.91 7.074 -11.344 1 90.56 92 SER B N 1
ATOM 1522 C CA . SER B 1 92 ? 4.145 7.672 -12.656 1 90.56 92 SER B CA 1
ATOM 1523 C C . SER B 1 92 ? 5.027 6.773 -13.516 1 90.56 92 SER B C 1
ATOM 1525 O O . SER B 1 92 ? 4.949 6.812 -14.75 1 90.56 92 SER B O 1
ATOM 1527 N N . TYR B 1 93 ? 5.887 5.953 -12.844 1 91.06 93 TYR B N 1
ATOM 1528 C CA . TYR B 1 93 ? 6.82 5.062 -13.516 1 91.06 93 TYR B CA 1
ATOM 1529 C C . TYR B 1 93 ? 6.715 3.643 -12.969 1 91.06 93 TYR B C 1
ATOM 1531 O O . TYR B 1 93 ? 6.547 3.447 -11.766 1 91.06 93 TYR B O 1
ATOM 1539 N N . LEU B 1 94 ? 6.926 2.689 -13.828 1 91.94 94 LEU B N 1
ATOM 1540 C CA . LEU B 1 94 ? 7.02 1.305 -13.383 1 91.94 94 LEU B CA 1
ATOM 1541 C C . LEU B 1 94 ? 8.438 0.977 -12.93 1 91.94 94 LEU B C 1
ATOM 1543 O O . LEU B 1 94 ? 9.406 1.448 -13.523 1 91.94 94 LEU B O 1
ATOM 1547 N N . PRO B 1 95 ? 8.617 0.269 -11.961 1 94.75 95 PRO B N 1
ATOM 1548 C CA . PRO B 1 95 ? 7.559 -0.211 -11.07 1 94.75 95 PRO B CA 1
ATOM 1549 C C . PRO B 1 95 ? 6.996 0.889 -10.172 1 94.75 95 PRO B C 1
ATOM 1551 O O . PRO B 1 95 ? 7.727 1.804 -9.781 1 94.75 95 PRO B O 1
ATOM 1554 N N . TYR B 1 96 ? 5.695 0.848 -9.945 1 95 96 TYR B N 1
ATOM 1555 C CA . TYR B 1 96 ? 5.164 1.672 -8.867 1 95 96 TYR B CA 1
ATOM 1556 C C . TYR B 1 96 ? 5.875 1.377 -7.551 1 95 96 TYR B C 1
ATOM 1558 O O . TYR B 1 96 ? 5.965 0.22 -7.133 1 95 96 TYR B O 1
ATOM 1566 N N . THR B 1 97 ? 6.406 2.422 -6.973 1 95.81 97 THR B N 1
ATOM 1567 C CA . THR B 1 97 ? 7.355 2.193 -5.887 1 95.81 97 THR B CA 1
ATOM 1568 C C . THR B 1 97 ? 6.926 2.943 -4.629 1 95.81 97 THR B C 1
ATOM 1570 O O . THR B 1 97 ? 6.652 4.145 -4.68 1 95.81 97 THR B O 1
ATOM 1573 N N . PHE B 1 98 ? 6.863 2.172 -3.51 1 97.69 98 PHE B N 1
ATOM 1574 C CA . PHE B 1 98 ? 6.641 2.752 -2.191 1 97.69 98 PHE B CA 1
ATOM 1575 C C . PHE B 1 98 ? 7.957 3.221 -1.579 1 97.69 98 PHE B C 1
ATOM 1577 O O . PHE B 1 98 ? 9 2.598 -1.785 1 97.69 98 PHE B O 1
ATOM 1584 N N . GLY B 1 99 ? 7.863 4.336 -0.83 1 97.88 99 GLY B N 1
ATOM 1585 C CA . GLY B 1 99 ? 8.922 4.586 0.135 1 97.88 99 GLY B CA 1
ATOM 1586 C C . GLY B 1 99 ? 8.969 3.557 1.249 1 97.88 99 GLY B C 1
ATOM 1587 O O . GLY B 1 99 ? 8.07 2.721 1.365 1 97.88 99 GLY B O 1
ATOM 1588 N N . GLY B 1 100 ? 10 3.623 2.074 1 98.12 100 GLY B N 1
ATOM 1589 C CA . GLY B 1 100 ? 10.203 2.635 3.123 1 98.12 100 GLY B CA 1
ATOM 1590 C C . GLY B 1 100 ? 9.242 2.791 4.285 1 98.12 100 GLY B C 1
ATOM 1591 O O . GLY B 1 100 ? 9.133 1.899 5.129 1 98.12 100 GLY B O 1
ATOM 1592 N N . GLY B 1 101 ? 8.547 3.875 4.391 1 98.62 101 GLY B N 1
ATOM 1593 C CA . GLY B 1 101 ? 7.578 4.113 5.449 1 98.62 101 GLY B CA 1
ATOM 1594 C C . GLY B 1 101 ? 8.133 4.934 6.598 1 98.62 101 GLY B C 1
ATOM 1595 O O . GLY B 1 101 ? 9.344 4.938 6.832 1 98.62 101 GLY B O 1
ATOM 1596 N N . THR B 1 102 ? 7.277 5.672 7.273 1 98.75 102 THR B N 1
ATOM 1597 C CA . THR B 1 102 ? 7.547 6.367 8.523 1 98.75 102 THR B CA 1
ATOM 1598 C C . THR B 1 102 ? 6.574 5.922 9.609 1 98.75 102 THR B C 1
ATOM 1600 O O . THR B 1 102 ? 5.371 6.168 9.516 1 98.75 102 THR B O 1
ATOM 1603 N N . LYS B 1 103 ? 7.043 5.262 10.578 1 98.62 103 LYS B N 1
ATOM 1604 C CA . LYS B 1 103 ? 6.215 4.852 11.711 1 98.62 103 LYS B CA 1
ATOM 1605 C C . LYS B 1 103 ? 6.031 5.996 12.703 1 98.62 103 LYS B C 1
ATOM 1607 O O . LYS B 1 103 ? 7.012 6.562 13.188 1 98.62 103 LYS B O 1
ATOM 1612 N N . LEU B 1 104 ? 4.812 6.328 12.922 1 98.62 104 LEU B N 1
ATOM 1613 C CA . LEU B 1 104 ? 4.484 7.414 13.836 1 98.62 104 LEU B CA 1
ATOM 1614 C C . LEU B 1 104 ? 3.912 6.871 15.141 1 98.62 104 LEU B C 1
ATOM 1616 O O . LEU B 1 104 ? 2.934 6.121 15.125 1 98.62 104 LEU B O 1
ATOM 1620 N N . GLU B 1 105 ? 4.539 7.172 16.234 1 97.56 105 GLU B N 1
ATOM 1621 C CA . GLU B 1 105 ? 4.078 6.797 17.578 1 97.56 105 GLU B CA 1
ATOM 1622 C C . GLU B 1 105 ? 3.912 8.023 18.469 1 97.56 105 GLU B C 1
ATOM 1624 O O . GLU B 1 105 ? 4.527 9.062 18.219 1 97.56 105 GLU B O 1
ATOM 1629 N N . ILE B 1 106 ? 3.088 7.898 19.422 1 94.75 106 ILE B N 1
ATOM 1630 C CA . ILE B 1 106 ? 2.9 8.969 20.391 1 94.75 106 ILE B CA 1
ATOM 1631 C C . ILE B 1 106 ? 3.943 8.844 21.5 1 94.75 106 ILE B C 1
ATOM 1633 O O . ILE B 1 106 ? 4.195 7.746 22.016 1 94.75 106 ILE B O 1
ATOM 1637 N N . LYS B 1 107 ? 4.547 9.969 21.75 1 89.12 107 LYS B N 1
ATOM 1638 C CA . LYS B 1 107 ? 5.461 10.055 22.875 1 89.12 107 LYS B CA 1
ATOM 1639 C C . LYS B 1 107 ? 4.703 10.039 24.203 1 89.12 107 LYS B C 1
ATOM 1641 O O . LYS B 1 107 ? 3.854 10.898 24.453 1 89.12 107 LYS B O 1
ATOM 1646 N N . ARG B 1 108 ? 4.668 8.867 24.844 1 71.88 108 ARG B N 1
ATOM 1647 C CA . ARG B 1 108 ? 4.066 8.836 26.172 1 71.88 108 ARG B CA 1
ATOM 1648 C C . ARG B 1 108 ? 5.133 8.93 27.25 1 71.88 108 ARG B C 1
ATOM 1650 O O . ARG B 1 108 ? 6.27 8.5 27.047 1 71.88 108 ARG B O 1
#

Secondary structure (DSSP, 8-state):
---EEEE-SEEEE-TT--EEEEEEESS-TT--EEEEEE-TTS--EEEEETTTEEPTTS-TTEEEEEETTEEEEEESS--GGG-EEEEEEE-SSSSPEE---EEEEE--/---EEEE-SEEEE-TT--EEEEEEESS-SS--EEEEEE-TTS--EEEEETTTEEPTTS-TTEEEEEETTEEEEEESS--GGG-EEEEEEE-SSSSPEE---EEEEE--

Radius of gyration: 17.24 Å; Cα contacts (8 Å, |Δi|>4): 576; chains: 2; bounding box: 34×47×43 Å

Foldseek 3Di:
DKAKAKPDQEDAEAFFAKDKIKIFIPDDQPWWKWKWWAAPPGDTDTADTRQFHGDPPHDPQWTWDDDRRMIMIMRNGDDPVRFTWMWMWTDPDPPTDIHSTYGYHYDD/DKAKAKPDQEDAEAFFAKDKIKIFIPDDQPWWKWKWWAAPPGDTDTADTRQFHGDPPHDPQWTWDDDRRMIMIMRNGDDPVRFTWMWMWTDPDPPTDIHSTYGYHYDD

Solvent-accessible surface area (backbone atoms only — not comparable to full-atom values): 11249 Å² total; per-residue (Å²): 120,69,45,43,50,37,39,54,58,59,51,67,46,46,79,58,36,69,45,74,38,37,36,34,43,74,57,64,83,75,64,40,29,30,34,29,43,26,39,91,95,49,44,55,39,68,42,25,38,73,36,43,41,68,36,89,90,52,64,82,47,52,48,35,38,72,58,78,45,37,32,38,45,35,34,61,51,37,52,83,85,64,48,27,35,36,32,43,34,36,70,70,50,78,64,51,35,45,14,63,26,28,37,38,43,70,58,124,120,68,45,42,51,36,38,54,58,60,50,68,44,45,79,57,36,67,45,74,39,37,38,35,43,73,57,63,81,73,65,39,29,32,36,27,43,26,41,91,95,49,44,55,38,67,41,26,39,72,35,44,42,68,36,89,91,51,66,84,48,51,48,36,37,72,57,80,45,37,32,36,44,35,34,61,51,37,51,84,86,64,49,26,35,37,33,43,35,37,68,69,51,79,66,52,35,45,15,63,26,27,36,40,43,72,58,124

Organism: Mus musculus (NCBI:txid10090)

Nearest PDB structures (foldseek):
  8tl4-assembly1_L  TM=9.818E-01  e=1.983E-16  Homo sapiens
  6bi2-assembly1_L  TM=9.863E-01  e=1.163E-15  Homo sapiens
  6vun-assembly1_A  TM=9.849E-01  e=9.906E-16  Homo sapiens
  8be1-assembly2_E  TM=9.739E-01  e=3.784E-15  Mus musculus
  6ubi-assembly2_E  TM=9.804E-01  e=1.994E-14  Homo sapiens

pLDDT: mean 95.37, std 6.53, range [62.44, 98.94]